Protein AF-A0A941P2L6-F1 (afdb_monomer_lite)

Secondary structure (DSSP, 8-state):
----------------------S------THHHHHHTTT--HHHHHHHHHTT--S--HHHHHHHHHHS-TT--S-TTSTT---TT------------TTS-HHHHHHHHHHHHHHHHHHHHHHHHHHHHHHHHHHHHHHTPPPPPPPPPPPTTSGGG------S-----SSHHHHHHHHHHHHHTT-

Radius of gyration: 28.02 Å; chains: 1; bounding box: 116×42×53 Å

Sequence (187 aa):
MTEATFGAGDLSPRPLSPSTPSVGDIQNAPASDAFAQLGLAPELLRAVADLGFTEPTEVQRQAIALALPSEIGTDEASVAAASDDADAAFDLMVSSRTGSGKTAAFLLPLLQRLLAQQQCAEALARAATEQAAADALLRGEASPKKPRRRNPTDPRNFRAAEPGALVLCPTRELAQQVAHDAIALVR

Structure (mmCIF, N/CA/C/O backbone):
data_AF-A0A941P2L6-F1
#
_entry.id   AF-A0A941P2L6-F1
#
loop_
_atom_site.group_PDB
_atom_site.id
_atom_site.type_symbol
_atom_site.label_atom_id
_atom_site.label_alt_id
_atom_site.label_comp_id
_atom_site.label_asym_id
_atom_site.label_entity_id
_atom_site.label_seq_id
_atom_site.pdbx_PDB_ins_code
_atom_site.Cartn_x
_atom_site.Cartn_y
_atom_site.Cartn_z
_atom_site.occupancy
_atom_site.B_iso_or_equiv
_atom_site.auth_seq_id
_atom_site.auth_comp_id
_atom_site.auth_asym_id
_atom_site.auth_atom_id
_atom_site.pdbx_PDB_model_num
ATOM 1 N N . MET A 1 1 ? -86.546 -17.049 4.681 1.00 37.12 1 MET A N 1
ATOM 2 C CA . MET A 1 1 ? -86.264 -17.050 3.231 1.00 37.12 1 MET A CA 1
ATOM 3 C C . MET A 1 1 ? -84.788 -16.700 3.097 1.00 37.12 1 MET A C 1
ATOM 5 O O . MET A 1 1 ? -84.445 -15.580 3.437 1.00 37.12 1 MET A O 1
ATOM 9 N N . THR A 1 2 ? -83.908 -17.715 3.104 1.00 37.00 2 THR A N 1
ATOM 10 C CA . THR A 1 2 ? -83.231 -18.304 1.908 1.00 37.00 2 THR A CA 1
ATOM 11 C C . THR A 1 2 ? -82.177 -17.335 1.353 1.00 37.00 2 THR A C 1
ATOM 13 O O . THR A 1 2 ? -82.533 -16.207 1.061 1.00 37.00 2 THR A O 1
ATOM 16 N N . GLU A 1 3 ? -80.890 -17.632 1.178 1.00 33.62 3 GLU A N 1
ATOM 17 C CA . GLU A 1 3 ? -80.079 -18.854 1.210 1.00 33.62 3 GLU A CA 1
ATOM 18 C C . GLU A 1 3 ? -78.597 -18.451 1.366 1.00 33.62 3 GLU A C 1
ATOM 20 O O . GLU A 1 3 ? -78.222 -17.306 1.115 1.00 33.62 3 GLU A O 1
ATOM 25 N N . ALA A 1 4 ? -77.760 -19.406 1.771 1.00 42.19 4 ALA A N 1
ATOM 26 C CA . ALA A 1 4 ? -76.307 -19.302 1.774 1.00 42.19 4 ALA A CA 1
ATOM 27 C C . ALA A 1 4 ? -75.737 -19.414 0.350 1.00 42.19 4 ALA A C 1
ATOM 29 O O . ALA A 1 4 ? -76.242 -20.183 -0.467 1.00 42.19 4 ALA A O 1
ATOM 30 N N . THR A 1 5 ? -74.621 -18.739 0.068 1.00 38.78 5 THR A N 1
ATOM 31 C CA . THR A 1 5 ? -73.752 -19.119 -1.056 1.00 38.78 5 THR A CA 1
ATOM 32 C C . THR A 1 5 ? -72.294 -18.936 -0.652 1.00 38.78 5 THR A C 1
ATOM 34 O O . THR A 1 5 ? -71.802 -17.824 -0.476 1.00 38.78 5 THR A O 1
ATOM 37 N N . PHE A 1 6 ? -71.625 -20.071 -0.451 1.00 38.72 6 PHE A N 1
ATOM 38 C CA . PHE A 1 6 ? -70.177 -20.200 -0.347 1.00 38.72 6 PHE A CA 1
ATOM 39 C C . PHE A 1 6 ? -69.565 -19.924 -1.729 1.00 38.72 6 PHE A C 1
ATOM 41 O O . PHE A 1 6 ? -69.885 -20.619 -2.691 1.00 38.72 6 PHE A O 1
ATOM 48 N N . GLY A 1 7 ? -68.683 -18.928 -1.820 1.00 39.56 7 GLY A N 1
ATOM 49 C CA . GLY A 1 7 ? -67.812 -18.691 -2.971 1.00 39.56 7 GLY A CA 1
ATOM 50 C C . GLY A 1 7 ? -66.397 -19.136 -2.621 1.00 39.56 7 GLY A C 1
ATOM 51 O O . GLY A 1 7 ? -65.801 -18.618 -1.681 1.00 39.56 7 GLY A O 1
ATOM 52 N N . ALA A 1 8 ? -65.918 -20.149 -3.334 1.00 48.94 8 ALA A N 1
ATOM 53 C CA . ALA A 1 8 ? -64.695 -20.890 -3.075 1.00 48.94 8 ALA A CA 1
ATOM 54 C C . ALA A 1 8 ? -63.431 -20.015 -3.085 1.00 48.94 8 ALA A C 1
ATOM 56 O O . ALA A 1 8 ? -63.249 -19.164 -3.953 1.00 48.94 8 ALA A O 1
ATOM 57 N N . GLY A 1 9 ? -62.537 -20.280 -2.130 1.00 43.78 9 GLY A N 1
ATOM 58 C CA . GLY A 1 9 ? -61.162 -19.808 -2.179 1.00 43.78 9 GLY A CA 1
ATOM 59 C C . GLY A 1 9 ? -60.430 -20.466 -3.344 1.00 43.78 9 GLY A C 1
ATOM 60 O O . GLY A 1 9 ? -60.244 -21.680 -3.347 1.00 43.78 9 GLY A O 1
ATOM 61 N N . ASP A 1 10 ? -60.005 -19.656 -4.308 1.00 43.16 10 ASP A N 1
ATOM 62 C CA . ASP A 1 10 ? -59.040 -20.044 -5.331 1.00 43.16 10 ASP A CA 1
ATOM 63 C C . ASP A 1 10 ? -57.647 -19.577 -4.886 1.00 43.16 10 ASP A C 1
ATOM 65 O O . ASP A 1 10 ? -57.158 -18.503 -5.235 1.00 43.16 10 ASP A O 1
ATOM 69 N N . LEU A 1 11 ? -57.044 -20.375 -4.003 1.00 46.31 11 LEU A N 1
ATOM 70 C CA . LEU A 1 11 ? -55.623 -20.322 -3.675 1.00 46.31 11 LEU A CA 1
ATOM 71 C C . LEU A 1 11 ? -54.871 -21.165 -4.709 1.00 46.31 11 LEU A C 1
ATOM 73 O O . LEU A 1 11 ? -54.389 -22.255 -4.400 1.00 46.31 11 LEU A O 1
ATOM 77 N N . SER A 1 12 ? -54.776 -20.674 -5.943 1.00 50.22 12 SER A N 1
ATOM 78 C CA . SER A 1 12 ? -53.866 -21.232 -6.941 1.00 50.22 12 SER A CA 1
ATOM 79 C C . SER A 1 12 ? -52.670 -20.284 -7.145 1.00 50.22 12 SER A C 1
ATOM 81 O O . SER A 1 12 ? -52.837 -19.104 -7.466 1.00 50.22 12 SER A O 1
ATOM 83 N N . PRO A 1 13 ? -51.427 -20.750 -6.906 1.00 47.78 13 PRO A N 1
ATOM 84 C CA . PRO A 1 13 ? -50.240 -19.931 -7.089 1.00 47.78 13 PRO A CA 1
ATOM 85 C C . PRO A 1 13 ? -50.010 -19.713 -8.585 1.00 47.78 13 PRO A C 1
ATOM 87 O O . PRO A 1 13 ? -49.833 -20.655 -9.356 1.00 47.78 13 PRO A O 1
ATOM 90 N N . ARG A 1 14 ? -49.995 -18.444 -8.992 1.00 50.62 14 ARG A N 1
ATOM 91 C CA . ARG A 1 14 ? -49.579 -18.014 -10.328 1.00 50.62 14 ARG A CA 1
ATOM 92 C C . ARG A 1 14 ? -48.174 -18.580 -10.607 1.00 50.62 14 ARG A C 1
ATOM 94 O O . ARG A 1 14 ? -47.262 -18.264 -9.840 1.00 50.62 14 ARG A O 1
ATOM 101 N N . PRO A 1 15 ? -47.956 -19.391 -11.658 1.00 47.81 15 PRO A N 1
ATOM 102 C CA . PRO A 1 15 ? -46.615 -19.851 -11.981 1.00 47.81 15 PRO A CA 1
ATOM 103 C C . PRO A 1 15 ? -45.806 -18.646 -12.469 1.00 47.81 15 PRO A C 1
ATOM 105 O O . PRO A 1 15 ? -46.055 -18.097 -13.542 1.00 47.81 15 PRO A O 1
ATOM 108 N N . LEU A 1 16 ? -44.864 -18.197 -11.641 1.00 44.88 16 LEU A N 1
ATOM 109 C CA . LEU A 1 16 ? -43.791 -17.311 -12.068 1.00 44.88 16 LEU A CA 1
ATOM 110 C C . LEU A 1 16 ? -42.943 -18.109 -13.056 1.00 44.88 16 LEU A C 1
ATOM 112 O O . LEU A 1 16 ? -42.282 -19.073 -12.676 1.00 44.88 16 LEU A O 1
ATOM 116 N N . SER A 1 17 ? -43.005 -17.737 -14.331 1.00 45.44 17 SER A N 1
ATOM 117 C CA . SER A 1 17 ? -42.073 -18.229 -15.339 1.00 45.44 17 SER A CA 1
ATOM 118 C C . SER A 1 17 ? -40.643 -18.015 -14.829 1.00 45.44 17 SER A C 1
ATOM 120 O O . SER A 1 17 ? -40.298 -16.871 -14.520 1.00 45.44 17 SER A O 1
ATOM 122 N N . PRO A 1 18 ? -39.788 -19.048 -14.739 1.00 45.97 18 PRO A N 1
ATOM 123 C CA . PRO A 1 18 ? -38.370 -18.818 -14.553 1.00 45.97 18 PRO A CA 1
ATOM 124 C C . PRO A 1 18 ? -37.848 -18.246 -15.869 1.00 45.97 18 PRO A C 1
ATOM 126 O O . PRO A 1 18 ? -37.646 -18.966 -16.846 1.00 45.97 18 PRO A O 1
ATOM 129 N N . SER A 1 19 ? -37.678 -16.928 -15.919 1.00 47.69 19 SER A N 1
ATOM 130 C CA . SER A 1 19 ? -36.810 -16.296 -16.902 1.00 47.69 19 SER A CA 1
ATOM 131 C C . SER A 1 19 ? -35.451 -16.978 -16.799 1.00 47.69 19 SER A C 1
ATOM 133 O O . SER A 1 19 ? -34.765 -16.858 -15.787 1.00 47.69 19 SER A O 1
ATOM 135 N N . THR A 1 20 ? -35.111 -17.752 -17.824 1.00 46.59 20 THR A N 1
ATOM 136 C CA . THR A 1 20 ? -33.798 -18.359 -18.013 1.00 46.59 20 THR A CA 1
ATOM 137 C C . THR A 1 20 ? -32.741 -17.259 -17.965 1.00 46.59 20 THR A C 1
ATOM 139 O O . THR A 1 20 ? -32.758 -16.396 -18.848 1.00 46.59 20 THR A O 1
ATOM 142 N N . PRO A 1 21 ? -31.825 -17.244 -16.981 1.00 48.09 21 PRO A N 1
ATOM 143 C CA . PRO A 1 21 ? -30.657 -16.396 -17.086 1.00 48.09 21 PRO A CA 1
ATOM 144 C C . PRO A 1 21 ? -29.786 -16.938 -18.220 1.00 48.09 21 PRO A C 1
ATOM 146 O O . PRO A 1 21 ? -29.432 -18.118 -18.258 1.00 48.09 21 PRO A O 1
ATOM 149 N N . SER A 1 22 ? -29.506 -16.051 -19.170 1.00 47.34 22 SER A N 1
ATOM 150 C CA . SER A 1 22 ? -28.480 -16.207 -20.192 1.00 47.34 22 SER A CA 1
ATOM 151 C C . SER A 1 22 ? -27.191 -16.717 -19.550 1.00 47.34 22 SER A C 1
ATOM 153 O O . SER A 1 22 ? -26.686 -16.131 -18.595 1.00 47.34 22 SER A O 1
ATOM 155 N N . VAL A 1 23 ? -26.674 -17.826 -20.073 1.00 50.91 23 VAL A N 1
ATOM 156 C CA . VAL A 1 23 ? -25.347 -18.344 -19.748 1.00 50.91 23 VAL A CA 1
ATOM 157 C C . VAL A 1 23 ? -24.333 -17.435 -20.438 1.00 50.91 23 VAL A C 1
ATOM 159 O O . VAL A 1 23 ? -24.079 -17.564 -21.631 1.00 50.91 23 VAL A O 1
ATOM 162 N N . GLY A 1 24 ? -23.803 -16.482 -19.682 1.00 45.88 24 GLY A N 1
ATOM 163 C CA . GLY A 1 24 ? -22.759 -15.554 -20.098 1.00 45.88 24 GLY A CA 1
ATOM 164 C C . GLY A 1 24 ? -22.625 -14.479 -19.030 1.00 45.88 24 GLY A C 1
ATOM 165 O O . GLY A 1 24 ? -23.587 -13.764 -18.791 1.00 45.88 24 GLY A O 1
ATOM 166 N N . ASP A 1 25 ? -21.463 -14.427 -18.384 1.00 40.34 25 ASP A N 1
ATOM 167 C CA . ASP A 1 25 ? -21.063 -13.511 -17.304 1.00 40.34 25 ASP A CA 1
ATOM 168 C C . ASP A 1 25 ? -21.434 -13.944 -15.879 1.00 40.34 25 ASP A C 1
ATOM 170 O O . ASP A 1 25 ? -22.277 -13.394 -15.174 1.00 40.34 25 ASP A O 1
ATOM 174 N N . ILE A 1 26 ? -20.704 -14.959 -15.422 1.00 46.62 26 ILE A N 1
ATOM 175 C CA . ILE A 1 26 ? -20.517 -15.233 -14.003 1.00 46.62 26 ILE A CA 1
ATOM 176 C C . ILE A 1 26 ? -19.458 -14.245 -13.474 1.00 46.62 26 ILE A C 1
ATOM 178 O O . ILE A 1 26 ? -18.308 -14.301 -13.894 1.00 46.62 26 ILE A O 1
ATOM 182 N N . GLN A 1 27 ? -19.878 -13.427 -12.499 1.00 45.00 27 GLN A N 1
ATOM 183 C CA . GLN A 1 27 ? -19.084 -12.764 -11.445 1.00 45.00 27 GLN A CA 1
ATOM 184 C C . GLN A 1 27 ? -18.275 -11.498 -11.793 1.00 45.00 27 GLN A C 1
ATOM 186 O O . GLN A 1 27 ? -17.070 -11.555 -12.008 1.00 45.00 27 GLN A O 1
ATOM 191 N N . ASN A 1 28 ? -18.892 -10.328 -11.588 1.00 45.56 28 ASN A N 1
ATOM 192 C CA . ASN A 1 28 ? -18.309 -9.332 -10.682 1.00 45.56 28 ASN A CA 1
ATOM 193 C C . ASN A 1 28 ? -19.430 -8.532 -9.992 1.00 45.56 28 ASN A C 1
ATOM 195 O O . ASN A 1 28 ? -20.388 -8.107 -10.632 1.00 45.56 28 ASN A O 1
ATOM 199 N N . ALA A 1 29 ? -19.373 -8.431 -8.669 1.00 42.62 29 ALA A N 1
ATOM 200 C CA . ALA A 1 29 ? -20.416 -7.839 -7.832 1.00 42.62 29 ALA A CA 1
ATOM 201 C C . ALA A 1 29 ? -20.447 -6.295 -7.952 1.00 42.62 29 ALA A C 1
ATOM 203 O O . ALA A 1 29 ? -19.403 -5.705 -8.216 1.00 42.62 29 ALA A O 1
ATOM 204 N N . PRO A 1 30 ? -21.565 -5.607 -7.626 1.00 50.34 30 PRO A N 1
ATOM 205 C CA . PRO A 1 30 ? -21.644 -4.129 -7.591 1.00 50.34 30 PRO A CA 1
ATOM 206 C C . PRO A 1 30 ? -20.658 -3.464 -6.607 1.00 50.34 30 PRO A C 1
ATOM 208 O O . PRO A 1 30 ? -20.503 -2.246 -6.585 1.00 50.34 30 PRO A O 1
ATOM 211 N N . ALA A 1 31 ? -19.984 -4.267 -5.784 1.00 49.81 31 ALA A N 1
ATOM 212 C CA . ALA A 1 31 ? -18.948 -3.855 -4.853 1.00 49.81 31 ALA A CA 1
ATOM 213 C C . ALA A 1 31 ? -17.701 -3.257 -5.524 1.00 49.81 31 ALA A C 1
ATOM 215 O O . ALA A 1 31 ? -17.137 -2.273 -5.039 1.00 49.81 31 ALA A O 1
ATOM 216 N N . SER A 1 32 ? -17.271 -3.837 -6.651 1.00 59.22 32 SER A N 1
ATOM 217 C CA . SER A 1 32 ? -16.105 -3.331 -7.375 1.00 59.22 32 SER A CA 1
ATOM 218 C C . SER A 1 32 ? -16.372 -1.956 -7.968 1.00 59.22 32 SER A C 1
ATOM 220 O O . SER A 1 32 ? -15.444 -1.163 -8.045 1.00 59.22 32 SER A O 1
ATOM 222 N N . ASP A 1 33 ? -17.620 -1.636 -8.322 1.00 70.81 33 ASP A N 1
ATOM 223 C CA . ASP A 1 33 ? -17.962 -0.367 -8.970 1.00 70.81 33 ASP A CA 1
ATOM 224 C C . ASP A 1 33 ? -17.724 0.835 -8.052 1.00 70.81 33 ASP A C 1
ATOM 226 O O . ASP A 1 33 ? -17.230 1.865 -8.505 1.00 70.81 33 ASP A O 1
ATOM 230 N N . ALA A 1 34 ? -18.021 0.715 -6.753 1.00 79.12 34 ALA A N 1
ATOM 231 C CA . ALA A 1 34 ? -17.844 1.816 -5.804 1.00 79.12 34 ALA A CA 1
ATOM 232 C C . ALA A 1 34 ? -16.363 2.141 -5.551 1.00 79.12 34 ALA A C 1
ATOM 234 O O . ALA A 1 34 ? -15.997 3.309 -5.434 1.00 79.12 34 ALA A O 1
ATOM 235 N N . PHE A 1 35 ? -15.505 1.119 -5.482 1.00 80.44 35 PHE A N 1
ATOM 236 C CA . PHE A 1 35 ? -14.056 1.302 -5.380 1.00 80.44 35 PHE A CA 1
ATOM 237 C C . PHE A 1 35 ? -13.415 1.654 -6.731 1.00 80.44 35 PHE A C 1
ATOM 239 O O . PHE A 1 35 ? -12.458 2.423 -6.764 1.00 80.44 35 PHE A O 1
ATOM 246 N N . ALA A 1 36 ? -13.952 1.155 -7.846 1.00 80.69 36 ALA A N 1
ATOM 247 C CA . ALA A 1 36 ? -13.477 1.476 -9.191 1.00 80.69 36 ALA A CA 1
ATOM 248 C C . ALA A 1 36 ? -13.711 2.951 -9.538 1.00 80.69 36 ALA A C 1
ATOM 250 O O . ALA A 1 36 ? -12.847 3.580 -10.144 1.00 80.69 36 ALA A O 1
ATOM 251 N N . GLN A 1 37 ? -14.821 3.537 -9.076 1.00 81.56 37 GLN A N 1
ATOM 252 C CA . GLN A 1 37 ? -15.095 4.975 -9.203 1.00 81.56 37 GLN A CA 1
ATOM 253 C C . GLN A 1 37 ? -14.045 5.863 -8.516 1.00 81.56 37 GLN A C 1
ATOM 255 O O . GLN A 1 37 ? -13.939 7.039 -8.849 1.00 81.56 37 GLN A O 1
ATOM 260 N N . LEU A 1 38 ? -13.262 5.318 -7.578 1.00 80.62 38 LEU A N 1
ATOM 261 C CA . LEU A 1 38 ? -12.183 6.042 -6.903 1.00 80.62 38 LEU A CA 1
ATOM 262 C C . LEU A 1 38 ? -10.866 6.040 -7.698 1.00 80.62 38 LEU A C 1
ATOM 264 O O . LEU A 1 38 ? -9.903 6.646 -7.244 1.00 80.62 38 LEU A O 1
ATOM 268 N N . GLY A 1 39 ? -10.798 5.372 -8.857 1.00 81.00 39 GLY A N 1
ATOM 269 C CA . GLY A 1 39 ? -9.596 5.350 -9.700 1.00 81.00 39 GLY A CA 1
ATOM 270 C C . GLY A 1 39 ? -8.502 4.391 -9.218 1.00 81.00 39 GLY A C 1
ATOM 271 O O . GLY A 1 39 ? -7.318 4.640 -9.435 1.00 81.00 39 GLY A O 1
ATOM 272 N N . LEU A 1 40 ? -8.876 3.303 -8.540 1.00 83.88 40 LEU A N 1
ATOM 273 C CA . LEU A 1 40 ? -7.931 2.274 -8.096 1.00 83.88 40 LEU A CA 1
ATOM 274 C C . LEU A 1 40 ? -7.519 1.342 -9.246 1.00 83.88 40 LEU A C 1
ATOM 276 O O . LEU A 1 40 ? -8.334 0.995 -10.101 1.00 83.88 40 LEU A O 1
ATOM 280 N N . ALA A 1 41 ? -6.262 0.889 -9.232 1.00 84.50 41 ALA A N 1
ATOM 281 C CA . ALA A 1 41 ? -5.759 -0.100 -10.181 1.00 84.50 41 ALA A CA 1
ATOM 282 C C . ALA A 1 41 ? -6.542 -1.427 -10.092 1.00 84.50 41 ALA A C 1
ATOM 284 O O . ALA A 1 41 ? -6.974 -1.825 -9.003 1.00 84.50 41 ALA A O 1
ATOM 285 N N . PRO A 1 42 ? -6.668 -2.170 -11.209 1.00 84.88 42 PRO A N 1
ATOM 286 C CA . PRO A 1 42 ? -7.414 -3.431 -11.250 1.00 84.88 42 PRO A CA 1
ATOM 287 C C . PRO A 1 42 ? -6.861 -4.492 -10.287 1.00 84.88 42 PRO A C 1
ATOM 289 O O . PRO A 1 42 ? -7.620 -5.296 -9.750 1.00 84.88 42 PRO A O 1
ATOM 292 N N . GLU A 1 43 ? -5.553 -4.466 -10.029 1.00 86.75 43 GLU A N 1
ATOM 293 C CA . GLU A 1 43 ? -4.872 -5.345 -9.072 1.00 86.75 43 GLU A CA 1
ATOM 294 C C . GLU A 1 43 ? -5.387 -5.118 -7.643 1.00 86.75 43 GLU A C 1
ATOM 296 O O . GLU A 1 43 ? -5.751 -6.068 -6.950 1.00 86.75 43 GLU A O 1
ATOM 301 N N . LEU A 1 44 ? -5.518 -3.852 -7.235 1.00 85.88 44 LEU A N 1
ATOM 302 C CA . LEU A 1 44 ? -6.043 -3.489 -5.919 1.00 85.88 44 LEU A CA 1
ATOM 303 C C . LEU A 1 44 ? -7.544 -3.764 -5.813 1.00 85.88 44 LEU A C 1
ATOM 305 O O . LEU A 1 44 ? -8.000 -4.209 -4.765 1.00 85.88 44 LEU A O 1
ATOM 309 N N . LEU A 1 45 ? -8.315 -3.547 -6.883 1.00 87.38 45 LEU A N 1
ATOM 310 C CA . LEU A 1 45 ? -9.748 -3.865 -6.901 1.00 87.38 45 LEU A CA 1
ATOM 311 C C . LEU A 1 45 ? -10.004 -5.356 -6.677 1.00 87.38 45 LEU A C 1
ATOM 313 O O . LEU A 1 45 ? -10.897 -5.719 -5.911 1.00 87.38 45 LEU A O 1
ATOM 317 N N . ARG A 1 46 ? -9.194 -6.217 -7.302 1.00 86.38 46 ARG A N 1
ATOM 318 C CA . ARG A 1 46 ? -9.252 -7.661 -7.075 1.00 86.38 46 ARG A CA 1
ATOM 319 C C . ARG A 1 46 ? -8.937 -8.004 -5.622 1.00 86.38 46 ARG A C 1
ATOM 321 O O . ARG A 1 46 ? -9.704 -8.728 -4.998 1.00 86.38 46 ARG A O 1
ATOM 328 N N . ALA A 1 47 ? -7.864 -7.442 -5.070 1.00 86.31 47 ALA A N 1
ATOM 329 C CA . ALA A 1 47 ? -7.480 -7.721 -3.692 1.00 86.31 47 ALA A CA 1
ATOM 330 C C . ALA A 1 47 ? -8.545 -7.249 -2.683 1.00 86.31 47 ALA A C 1
ATOM 332 O O . ALA A 1 47 ? -8.864 -7.953 -1.728 1.00 86.31 47 ALA A O 1
ATOM 333 N N . VAL A 1 48 ? -9.153 -6.081 -2.920 1.00 86.88 48 VAL A N 1
ATOM 334 C CA . VAL A 1 48 ? -10.273 -5.546 -2.126 1.00 86.88 48 VAL A CA 1
ATOM 335 C C . VAL A 1 48 ? -11.483 -6.486 -2.177 1.00 86.88 48 VAL A C 1
ATOM 337 O O . VAL A 1 48 ? -12.077 -6.766 -1.133 1.00 86.88 48 VAL A O 1
ATOM 340 N N . ALA A 1 49 ? -11.809 -7.028 -3.354 1.00 85.25 49 ALA A N 1
ATOM 341 C CA . ALA A 1 49 ? -12.872 -8.018 -3.507 1.00 85.25 49 ALA A CA 1
ATOM 342 C C . ALA A 1 49 ? -12.553 -9.338 -2.779 1.00 85.25 49 ALA A C 1
ATOM 344 O O . ALA A 1 49 ? -13.421 -9.875 -2.090 1.00 85.25 49 ALA A O 1
ATOM 345 N N . ASP A 1 50 ? -11.308 -9.820 -2.855 1.00 85.38 50 ASP A N 1
ATOM 346 C CA . ASP A 1 50 ? -10.848 -11.043 -2.179 1.00 85.38 50 ASP A CA 1
ATOM 347 C C . ASP A 1 50 ? -10.868 -10.903 -0.643 1.00 85.38 50 ASP A C 1
ATOM 349 O O . ASP A 1 50 ? -11.167 -11.856 0.078 1.00 85.38 50 ASP A O 1
ATOM 353 N N . LEU A 1 51 ? -10.622 -9.693 -0.132 1.00 83.31 51 LEU A N 1
ATOM 354 C CA . LEU A 1 51 ? -10.769 -9.331 1.283 1.00 83.31 51 LEU A CA 1
ATOM 355 C C . LEU A 1 51 ? -12.238 -9.195 1.730 1.00 83.31 51 LEU A C 1
ATOM 357 O O . LEU A 1 51 ? -12.504 -9.027 2.921 1.00 83.31 51 LEU A O 1
ATOM 361 N N . GLY A 1 52 ? -13.194 -9.279 0.800 1.00 83.06 52 GLY A N 1
ATOM 362 C CA . GLY A 1 52 ? -14.625 -9.153 1.075 1.00 83.06 52 GLY A CA 1
ATOM 363 C C . GLY A 1 52 ? -15.083 -7.715 1.326 1.00 83.06 52 GLY A C 1
ATOM 364 O O . GLY A 1 52 ? -16.151 -7.506 1.906 1.00 83.06 52 GLY A O 1
ATOM 365 N N . PHE A 1 53 ? -14.301 -6.712 0.916 1.00 82.44 53 PHE A N 1
ATOM 366 C CA . PHE A 1 53 ? -14.716 -5.316 1.004 1.00 82.44 53 PHE A CA 1
ATOM 367 C C . PHE A 1 53 ? -15.707 -5.002 -0.112 1.00 82.44 53 PHE A C 1
ATOM 369 O O . PHE A 1 53 ? -15.348 -4.926 -1.285 1.00 82.44 53 PHE A O 1
ATOM 376 N N . THR A 1 54 ? -16.970 -4.819 0.267 1.00 78.00 54 THR A N 1
ATOM 377 C CA . THR A 1 54 ? -18.047 -4.569 -0.691 1.00 78.00 54 THR A CA 1
ATOM 378 C C . THR A 1 54 ? -18.320 -3.089 -0.916 1.00 78.00 54 THR A C 1
ATOM 380 O O . THR A 1 54 ? -18.471 -2.656 -2.049 1.00 78.00 54 THR A O 1
ATOM 383 N N . GLU A 1 55 ? -18.358 -2.294 0.150 1.00 83.31 55 GLU A N 1
ATOM 384 C CA . GLU A 1 55 ? -18.619 -0.859 0.070 1.00 83.31 55 GLU A CA 1
ATOM 385 C C . GLU A 1 55 ? -17.519 -0.075 0.793 1.00 83.31 55 GLU A C 1
ATOM 387 O O . GLU A 1 55 ? -17.163 -0.422 1.926 1.00 83.31 55 GLU A O 1
ATOM 392 N N . PRO A 1 56 ? -16.983 0.999 0.183 1.00 86.06 56 PRO A N 1
ATOM 393 C CA . PRO A 1 56 ? -15.999 1.836 0.848 1.00 86.06 56 PRO A CA 1
ATOM 394 C C . PRO A 1 56 ? -16.642 2.555 2.034 1.00 86.06 56 PRO A C 1
ATOM 396 O O . PRO A 1 56 ? -17.758 3.068 1.938 1.00 86.06 56 PRO A O 1
ATOM 399 N N . THR A 1 57 ? -15.932 2.653 3.156 1.00 88.44 57 THR A N 1
ATOM 400 C CA . THR A 1 57 ? -16.399 3.466 4.288 1.00 88.44 57 THR A CA 1
ATOM 401 C C . THR A 1 57 ? -16.333 4.956 3.947 1.00 88.44 57 THR A C 1
ATOM 403 O O . THR A 1 57 ? -15.624 5.374 3.034 1.00 88.44 57 THR A O 1
ATOM 406 N N . GLU A 1 58 ? -17.054 5.802 4.686 1.00 86.69 58 GLU A N 1
ATOM 407 C CA . GLU A 1 58 ? -17.020 7.256 4.462 1.00 86.69 58 GLU A CA 1
ATOM 408 C C . GLU A 1 58 ? -15.598 7.828 4.562 1.00 86.69 58 GLU A C 1
ATOM 410 O O . GLU A 1 58 ? -15.176 8.608 3.710 1.00 86.69 58 GLU A O 1
ATOM 415 N N . VAL A 1 59 ? -14.836 7.360 5.556 1.00 87.94 59 VAL A N 1
ATOM 416 C CA . VAL A 1 59 ? -13.433 7.743 5.755 1.00 87.94 59 VAL A CA 1
ATOM 417 C C . VAL A 1 59 ? -12.574 7.285 4.582 1.00 87.94 59 VAL A C 1
ATOM 419 O O . VAL A 1 59 ? -11.713 8.037 4.147 1.00 87.94 59 VAL A O 1
ATOM 422 N N . GLN A 1 60 ? -12.805 6.079 4.055 1.00 89.38 60 GLN A N 1
ATOM 423 C CA . GLN A 1 60 ? -12.089 5.578 2.881 1.00 89.38 60 GLN A CA 1
ATOM 424 C C . GLN A 1 60 ? -12.414 6.401 1.640 1.00 89.38 60 GLN A C 1
ATOM 426 O O . GLN A 1 60 ? -11.489 6.825 0.967 1.00 89.38 60 GLN A O 1
ATOM 431 N N . ARG A 1 61 ? -13.690 6.692 1.3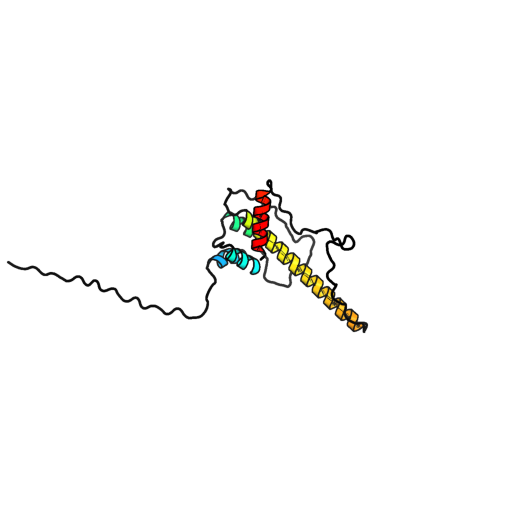60 1.00 88.19 61 ARG A N 1
ATOM 432 C CA . ARG A 1 61 ? -14.070 7.521 0.204 1.00 88.19 61 ARG A CA 1
ATOM 433 C C . ARG A 1 61 ? -13.379 8.878 0.236 1.00 88.19 61 ARG A C 1
ATOM 435 O O . ARG A 1 61 ? -12.774 9.267 -0.752 1.00 88.19 61 ARG A O 1
ATOM 442 N N . GLN A 1 62 ? -13.441 9.572 1.373 1.00 86.88 62 GLN A N 1
ATOM 443 C CA . GLN A 1 62 ? -12.821 10.889 1.522 1.00 86.88 62 GLN A CA 1
ATOM 444 C C . GLN A 1 62 ? -11.297 10.801 1.461 1.00 86.88 62 GLN A C 1
ATOM 446 O O . GLN A 1 62 ? -10.670 11.550 0.721 1.00 86.88 62 GLN A O 1
ATOM 451 N N . ALA A 1 63 ? -10.696 9.877 2.213 1.00 85.94 63 ALA A N 1
ATOM 452 C CA . ALA A 1 63 ? -9.248 9.758 2.263 1.00 85.94 63 ALA A CA 1
ATOM 453 C C . ALA A 1 63 ? -8.670 9.325 0.919 1.00 85.94 63 ALA A C 1
ATOM 455 O O . ALA A 1 63 ? -7.700 9.925 0.502 1.00 85.94 63 ALA A O 1
ATOM 456 N N . ILE A 1 64 ? -9.262 8.344 0.231 1.00 86.75 64 ILE A N 1
ATOM 457 C CA . ILE A 1 64 ? -8.782 7.848 -1.066 1.00 86.75 64 ILE A CA 1
ATOM 458 C C . ILE A 1 64 ? -8.961 8.915 -2.147 1.00 86.75 64 ILE A C 1
ATOM 460 O O . ILE A 1 64 ? -8.025 9.157 -2.899 1.00 86.75 64 ILE A O 1
ATOM 464 N N . ALA A 1 65 ? -10.120 9.580 -2.197 1.00 83.88 65 ALA A N 1
ATOM 465 C CA . ALA A 1 65 ? -10.373 10.631 -3.183 1.00 83.88 65 ALA A CA 1
ATOM 466 C C . ALA A 1 65 ? -9.448 11.842 -3.007 1.00 83.88 65 ALA A C 1
ATOM 468 O O . ALA A 1 65 ? -9.106 12.488 -3.987 1.00 83.88 65 ALA A O 1
ATOM 469 N N . LEU A 1 66 ? -9.052 12.148 -1.767 1.00 82.31 66 LEU A N 1
ATOM 470 C CA . LEU A 1 66 ? -8.030 13.155 -1.508 1.00 82.31 66 LEU A CA 1
ATOM 471 C C . LEU A 1 66 ? -6.638 12.603 -1.818 1.00 82.31 66 LEU A C 1
ATOM 473 O O . LEU A 1 66 ? -5.883 13.285 -2.484 1.00 82.31 66 LEU A O 1
ATOM 477 N N . ALA A 1 67 ? -6.326 11.382 -1.359 1.00 81.00 67 ALA A N 1
ATOM 478 C CA . ALA A 1 67 ? -5.012 10.732 -1.409 1.00 81.00 67 ALA A CA 1
ATOM 479 C C . ALA A 1 67 ? -4.511 10.4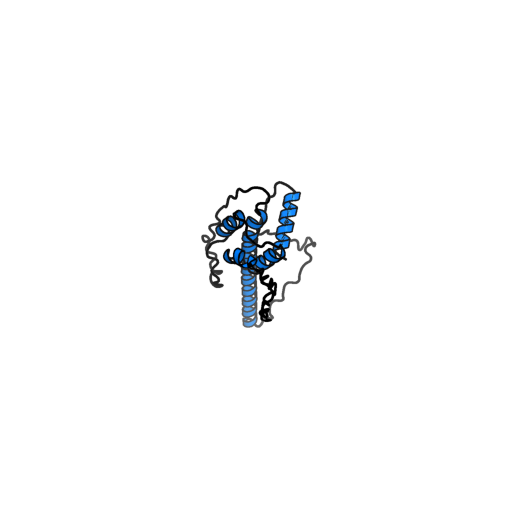17 -2.828 1.00 81.00 67 ALA A C 1
ATOM 481 O O . ALA A 1 67 ? -3.301 10.344 -3.056 1.00 81.00 67 ALA A O 1
ATOM 482 N N . LEU A 1 68 ? -5.429 10.175 -3.758 1.00 77.44 68 LEU A N 1
ATOM 483 C CA . LEU A 1 68 ? -5.104 9.996 -5.160 1.00 77.44 68 LEU A CA 1
ATOM 484 C C . LEU A 1 68 ? -5.151 11.366 -5.836 1.00 77.44 68 LEU A C 1
ATOM 486 O O . LEU A 1 68 ? -6.165 12.051 -5.702 1.00 77.44 68 LEU A O 1
ATOM 490 N N . PRO A 1 69 ? -4.098 11.776 -6.568 1.00 63.56 69 PRO A N 1
ATOM 491 C CA . PRO A 1 69 ? -4.213 12.934 -7.432 1.00 63.56 69 PRO A CA 1
ATOM 492 C C . PRO A 1 69 ? -5.364 12.645 -8.398 1.00 63.56 69 PRO A C 1
ATOM 494 O O . PRO A 1 69 ? -5.298 11.734 -9.227 1.00 63.56 69 PRO A O 1
ATOM 497 N N . SER A 1 70 ? -6.460 13.388 -8.251 1.00 52.56 70 SER A N 1
ATOM 498 C CA . SER A 1 70 ? -7.408 13.573 -9.341 1.00 52.56 70 SER A CA 1
ATOM 499 C C . SER A 1 70 ? -6.560 13.943 -10.549 1.00 52.56 70 SER A C 1
ATOM 501 O O . SER A 1 70 ? -5.783 14.882 -10.409 1.00 52.56 70 SER A O 1
ATOM 503 N N . GLU A 1 71 ? -6.667 13.188 -11.648 1.00 48.12 71 GLU A N 1
ATOM 504 C CA . GLU A 1 71 ? -5.789 13.206 -12.842 1.00 48.12 71 GLU A CA 1
ATOM 505 C C . GLU A 1 71 ? -4.785 12.034 -12.963 1.00 48.12 71 GLU A C 1
ATOM 507 O O . GLU A 1 71 ? -3.796 12.138 -13.685 1.00 48.12 71 GLU A O 1
ATOM 512 N N . ILE A 1 72 ? -5.071 10.844 -12.411 1.00 47.50 72 ILE A N 1
ATOM 513 C CA . ILE A 1 72 ? -4.619 9.602 -13.079 1.00 47.50 72 ILE A CA 1
ATOM 514 C C . ILE A 1 72 ? -5.504 9.412 -14.322 1.00 47.50 72 ILE A C 1
ATOM 516 O O . ILE A 1 72 ? -6.402 8.573 -14.372 1.00 47.50 72 ILE A O 1
ATOM 520 N N . GLY A 1 73 ? -5.305 10.288 -15.310 1.00 37.91 73 GLY A N 1
ATOM 521 C CA . GLY A 1 73 ? -5.755 10.062 -16.671 1.00 37.91 73 GLY A CA 1
ATOM 522 C C . GLY A 1 73 ? -5.041 8.823 -17.194 1.00 37.91 73 GLY A C 1
ATOM 523 O O . GLY A 1 73 ? -3.831 8.679 -17.042 1.00 37.91 73 GLY A O 1
ATOM 524 N N . THR A 1 74 ? -5.806 7.918 -17.785 1.00 36.84 74 THR A N 1
ATOM 525 C CA . THR A 1 74 ? -5.380 6.693 -18.474 1.00 36.84 74 THR A CA 1
ATOM 526 C C . THR A 1 74 ? -4.565 6.969 -19.744 1.00 36.84 74 THR A C 1
ATOM 528 O O . THR A 1 74 ? -4.744 6.297 -20.755 1.00 36.84 74 THR A O 1
ATOM 531 N N . ASP A 1 75 ? -3.677 7.954 -19.709 1.00 32.88 75 ASP A N 1
ATOM 532 C CA . ASP A 1 75 ? -2.770 8.270 -20.794 1.00 32.88 75 ASP A CA 1
ATOM 533 C C . ASP A 1 75 ? -1.369 7.843 -20.369 1.00 32.88 75 ASP A C 1
ATOM 535 O O . ASP A 1 75 ? -0.634 8.565 -19.697 1.00 32.88 75 ASP A O 1
ATOM 539 N N . GLU A 1 76 ? -0.989 6.649 -20.824 1.00 40.50 76 GLU A N 1
ATOM 540 C CA . GLU A 1 76 ? 0.339 6.017 -20.731 1.00 40.50 76 GLU A CA 1
ATOM 541 C C . GLU A 1 76 ? 1.508 6.893 -21.254 1.00 40.50 76 GLU A C 1
ATOM 543 O O . GLU A 1 76 ? 2.654 6.454 -21.316 1.00 40.50 76 GLU A O 1
ATOM 548 N N . ALA A 1 77 ? 1.248 8.145 -21.638 1.00 37.47 77 ALA A N 1
ATOM 549 C CA . ALA A 1 77 ? 2.188 9.070 -22.255 1.00 37.47 77 ALA A CA 1
ATOM 550 C C . ALA A 1 77 ? 2.664 10.216 -21.337 1.00 37.47 77 ALA A C 1
ATOM 552 O O . ALA A 1 77 ? 3.600 10.921 -21.714 1.00 37.47 77 ALA A O 1
ATOM 553 N N . SER A 1 78 ? 2.087 10.424 -20.145 1.00 35.84 78 SER A N 1
ATOM 554 C CA . SER A 1 78 ? 2.504 11.519 -19.242 1.00 35.84 78 SER A CA 1
ATOM 555 C C . SER A 1 78 ? 3.599 11.134 -18.233 1.00 35.84 78 SER A C 1
ATOM 557 O O . SER A 1 78 ? 4.134 11.998 -17.541 1.00 35.84 78 SER A O 1
ATOM 559 N N . VAL A 1 79 ? 4.031 9.868 -18.205 1.00 39.34 79 VAL A N 1
ATOM 560 C CA . VAL A 1 79 ? 5.042 9.350 -17.254 1.00 39.34 79 VAL A CA 1
ATOM 561 C C . VAL A 1 79 ? 6.485 9.806 -17.568 1.00 39.34 79 VAL A C 1
ATOM 563 O O . VAL A 1 79 ? 7.430 9.418 -16.887 1.00 39.34 79 VAL A O 1
ATOM 566 N N . ALA A 1 80 ? 6.689 10.637 -18.594 1.00 36.56 80 ALA A N 1
ATOM 567 C CA . ALA A 1 80 ? 8.015 11.090 -19.030 1.00 36.56 80 ALA A CA 1
ATOM 568 C C . ALA A 1 80 ? 8.439 12.470 -18.492 1.00 36.56 80 ALA A C 1
ATOM 570 O O . ALA A 1 80 ? 9.563 12.898 -18.753 1.00 36.56 80 ALA A O 1
ATOM 571 N N . ALA A 1 81 ? 7.591 13.170 -17.736 1.00 31.80 81 ALA A N 1
ATOM 572 C CA . ALA A 1 81 ? 7.950 14.451 -17.136 1.00 31.80 81 ALA A CA 1
ATOM 573 C C . ALA A 1 81 ? 8.052 14.317 -15.614 1.00 31.80 81 ALA A C 1
ATOM 575 O O . ALA A 1 81 ? 7.171 14.734 -14.870 1.00 31.80 81 ALA A O 1
ATOM 576 N N . ALA A 1 82 ? 9.182 13.777 -15.154 1.00 40.38 82 ALA A N 1
ATOM 577 C CA . ALA A 1 82 ? 9.719 14.108 -13.839 1.00 40.38 82 ALA A CA 1
ATOM 578 C C . ALA A 1 82 ? 10.135 15.592 -13.849 1.00 40.38 82 ALA A C 1
ATOM 580 O O . ALA A 1 82 ? 11.313 15.930 -13.914 1.00 40.38 82 ALA A O 1
ATOM 581 N N . SER A 1 83 ? 9.153 16.488 -13.909 1.00 37.97 83 SER A N 1
ATOM 582 C CA . SER A 1 83 ? 9.340 17.886 -13.559 1.00 37.97 83 SER A CA 1
ATOM 583 C C . SER A 1 83 ? 9.231 17.981 -12.045 1.00 37.97 83 SER A C 1
ATOM 585 O O . SER A 1 83 ? 8.199 17.600 -11.491 1.00 37.97 83 SER A O 1
ATOM 587 N N . ASP A 1 84 ? 10.285 18.498 -11.417 1.00 41.94 84 ASP A N 1
ATOM 588 C CA . ASP A 1 84 ? 10.516 18.683 -9.974 1.00 41.94 84 ASP A CA 1
ATOM 589 C C . ASP A 1 84 ? 9.416 19.454 -9.190 1.00 41.94 84 ASP A C 1
ATOM 591 O O . ASP A 1 84 ? 9.612 19.771 -8.022 1.00 41.94 84 ASP A O 1
ATOM 595 N N . ASP A 1 85 ? 8.247 19.728 -9.782 1.00 39.47 85 ASP A N 1
ATOM 596 C CA . ASP A 1 85 ? 7.151 20.530 -9.212 1.00 39.47 85 ASP A CA 1
ATOM 597 C C . ASP A 1 85 ? 5.742 19.881 -9.328 1.00 39.47 85 ASP A C 1
ATOM 599 O O . ASP A 1 85 ? 4.745 20.522 -9.001 1.00 39.47 85 ASP A O 1
ATOM 603 N N . ALA A 1 86 ? 5.609 18.621 -9.779 1.00 42.88 86 ALA A N 1
ATOM 604 C CA . ALA A 1 86 ? 4.304 18.008 -10.120 1.00 42.88 86 ALA A CA 1
ATOM 605 C C . ALA A 1 86 ? 3.741 16.967 -9.122 1.00 42.88 86 ALA A C 1
ATOM 607 O O . ALA A 1 86 ? 2.740 16.320 -9.413 1.00 42.88 86 ALA A O 1
ATOM 608 N N . ASP A 1 87 ? 4.335 16.822 -7.939 1.00 49.94 87 ASP A N 1
ATOM 609 C CA . ASP A 1 87 ? 3.781 16.033 -6.831 1.00 49.94 87 ASP A CA 1
ATOM 610 C C . ASP A 1 87 ? 3.476 17.004 -5.686 1.00 49.94 87 ASP A C 1
ATOM 612 O O . ASP A 1 87 ? 4.245 17.133 -4.731 1.00 49.94 87 ASP A O 1
ATOM 616 N N . ALA A 1 88 ? 2.356 17.726 -5.759 1.00 48.25 88 ALA A N 1
ATOM 617 C CA . ALA A 1 88 ? 1.810 18.374 -4.572 1.00 48.25 88 ALA A CA 1
ATOM 618 C C . ALA A 1 88 ? 1.338 17.267 -3.619 1.00 48.25 88 ALA A C 1
ATOM 620 O O . ALA A 1 88 ? 0.157 16.935 -3.555 1.00 48.25 88 ALA A O 1
ATOM 621 N N . ALA A 1 89 ? 2.287 16.640 -2.923 1.00 55.50 89 ALA A N 1
ATOM 622 C CA . ALA A 1 89 ? 2.026 15.746 -1.817 1.00 55.50 89 ALA A CA 1
ATOM 623 C C . ALA A 1 89 ? 1.273 16.568 -0.769 1.00 55.50 89 ALA A C 1
ATOM 625 O O . ALA A 1 89 ? 1.860 17.355 -0.030 1.00 55.50 89 ALA A O 1
ATOM 626 N N . PHE A 1 90 ? -0.052 16.461 -0.770 1.00 66.25 90 PHE A N 1
ATOM 627 C CA . PHE A 1 90 ? -0.877 17.085 0.246 1.00 66.25 90 PHE A CA 1
ATOM 628 C C . PHE A 1 90 ? -0.809 16.199 1.488 1.00 66.25 90 PHE A C 1
ATOM 630 O O . PHE A 1 90 ? -1.027 14.983 1.450 1.00 66.25 90 PHE A O 1
ATOM 637 N N . ASP A 1 91 ? -0.496 16.825 2.612 1.00 79.31 91 ASP A N 1
ATOM 638 C CA . ASP A 1 91 ? -0.570 16.157 3.896 1.00 79.31 91 ASP A CA 1
ATOM 639 C C . ASP A 1 91 ? -2.040 15.991 4.280 1.00 79.31 91 ASP A C 1
ATOM 641 O O . ASP A 1 91 ? -2.808 16.954 4.355 1.00 79.31 91 ASP A O 1
ATOM 645 N N . LEU A 1 92 ? -2.441 14.747 4.534 1.00 82.31 92 LEU A N 1
ATOM 646 C CA . LEU A 1 92 ? -3.799 14.414 4.933 1.00 82.31 92 LEU A CA 1
ATOM 647 C C . LEU A 1 92 ? -3.844 14.067 6.422 1.00 82.31 92 LEU A C 1
ATOM 649 O O . LEU A 1 92 ? -3.235 13.096 6.872 1.00 82.31 92 LEU A O 1
ATOM 653 N N . MET A 1 93 ? -4.647 14.808 7.186 1.00 85.75 93 MET A N 1
ATOM 654 C CA . MET A 1 93 ? -4.983 14.449 8.562 1.00 85.75 93 MET A CA 1
ATOM 655 C C . MET A 1 93 ? -6.360 13.782 8.609 1.00 85.75 93 MET A C 1
ATOM 657 O O . MET A 1 93 ? -7.377 14.412 8.328 1.00 85.75 93 MET A O 1
ATOM 661 N N . VAL A 1 94 ? -6.405 12.511 9.015 1.00 84.12 94 VAL A N 1
ATOM 662 C CA . VAL A 1 94 ? -7.649 11.733 9.121 1.00 84.12 94 VAL A CA 1
ATOM 663 C C . VAL A 1 94 ? -7.970 11.441 10.585 1.00 84.12 94 VAL A C 1
ATOM 665 O O . VAL A 1 94 ? -7.232 10.726 11.260 1.00 84.12 94 VAL A O 1
ATOM 668 N N . SER A 1 95 ? -9.117 11.924 11.069 1.00 87.75 95 SER A N 1
ATOM 669 C CA . SER A 1 95 ? -9.640 11.591 12.401 1.00 87.75 95 SER A CA 1
ATOM 670 C C . SER A 1 95 ? -10.879 10.706 12.285 1.00 87.75 95 SER A C 1
ATOM 672 O O . SER A 1 95 ? -11.875 11.092 11.683 1.00 87.75 95 SER A O 1
ATOM 674 N N . SER A 1 96 ? -10.835 9.493 12.844 1.00 89.12 96 SER A N 1
ATOM 675 C CA . SER A 1 96 ? -12.009 8.610 12.906 1.00 89.12 96 SER A CA 1
ATOM 676 C C . SER A 1 96 ? -11.889 7.534 13.989 1.00 89.12 96 SER A C 1
ATOM 678 O O . SER A 1 96 ? -10.788 7.129 14.370 1.00 89.12 96 SER A O 1
ATOM 680 N N . ARG A 1 97 ? -13.029 7.009 14.463 1.00 89.00 97 ARG A N 1
ATOM 681 C CA . ARG A 1 97 ? -13.105 5.975 15.521 1.00 89.00 97 ARG A CA 1
ATOM 682 C C . ARG A 1 97 ? -12.514 4.634 15.084 1.00 89.00 97 ARG A C 1
ATOM 684 O O . ARG A 1 97 ? -12.523 4.311 13.902 1.00 89.00 97 ARG A O 1
ATOM 691 N N . THR A 1 98 ? -11.970 3.842 16.006 1.00 83.19 98 THR A N 1
ATOM 692 C CA . THR A 1 98 ? -11.496 2.472 15.722 1.00 83.19 98 THR A CA 1
ATOM 693 C C . THR A 1 98 ? -12.593 1.641 15.039 1.00 83.19 98 THR A C 1
ATOM 695 O O . THR A 1 98 ? -13.776 1.842 15.293 1.00 83.19 98 THR A O 1
ATOM 698 N N . GLY A 1 99 ? -12.210 0.776 14.094 1.00 82.12 99 GLY A N 1
ATOM 699 C CA . GLY A 1 99 ? -13.166 0.016 13.271 1.00 82.12 99 GLY A CA 1
ATOM 700 C C . GLY A 1 99 ? -13.735 0.754 12.048 1.00 82.12 99 GLY A C 1
ATOM 701 O O . GLY A 1 99 ? -14.450 0.146 11.267 1.00 82.12 99 GLY A O 1
ATOM 702 N N . SER A 1 100 ? -13.385 2.025 11.810 1.00 80.88 100 SER A N 1
ATOM 703 C CA . SER A 1 100 ? -13.854 2.804 10.644 1.00 80.88 100 SER A CA 1
ATOM 704 C C . SER A 1 100 ? -13.194 2.462 9.295 1.00 80.88 100 SER A C 1
ATOM 706 O O . SER A 1 100 ? -13.457 3.130 8.295 1.00 80.88 100 SER A O 1
ATOM 708 N N . GLY A 1 101 ? -12.293 1.476 9.253 1.00 86.31 101 GLY A N 1
ATOM 709 C CA . GLY A 1 101 ? -11.567 1.113 8.030 1.00 86.31 101 GLY A CA 1
ATOM 710 C C . GLY A 1 101 ? -10.398 2.040 7.663 1.00 86.31 101 GLY A C 1
ATOM 711 O O . GLY A 1 101 ? -9.988 2.054 6.504 1.00 86.31 101 GLY A O 1
ATOM 712 N N . LYS A 1 102 ? -9.837 2.787 8.631 1.00 90.19 102 LYS A N 1
ATOM 713 C CA . LYS A 1 102 ? -8.654 3.661 8.439 1.00 90.19 102 LYS A CA 1
ATOM 714 C C . LYS A 1 102 ? -7.484 2.969 7.751 1.00 90.19 102 LYS A C 1
ATOM 716 O O . LYS A 1 102 ? -6.805 3.605 6.961 1.00 90.19 102 LYS A O 1
ATOM 721 N N . THR A 1 103 ? -7.247 1.698 8.071 1.00 90.44 103 THR A N 1
ATOM 722 C CA . THR A 1 103 ? -6.103 0.947 7.552 1.00 90.44 103 THR A CA 1
ATOM 723 C C . THR A 1 103 ? -6.123 0.901 6.029 1.00 90.44 103 THR A C 1
ATOM 725 O O . THR A 1 103 ? -5.203 1.396 5.391 1.00 90.44 103 THR A O 1
ATOM 728 N N . ALA A 1 104 ? -7.226 0.445 5.432 1.00 88.75 104 ALA A N 1
ATOM 729 C CA . ALA A 1 104 ? -7.384 0.469 3.979 1.00 88.75 104 ALA A CA 1
ATOM 730 C C . ALA A 1 104 ? -7.436 1.901 3.412 1.00 88.75 104 ALA A C 1
ATOM 732 O O . ALA A 1 104 ? -6.953 2.129 2.308 1.00 88.75 104 ALA A O 1
ATOM 733 N N . ALA A 1 105 ? -7.951 2.876 4.175 1.00 88.62 105 ALA A N 1
ATOM 734 C CA . ALA A 1 105 ? -8.051 4.270 3.737 1.00 88.62 105 ALA A CA 1
ATOM 735 C C . ALA A 1 105 ? -6.687 4.909 3.412 1.00 88.62 105 ALA A C 1
ATOM 737 O O . ALA A 1 105 ? -6.615 5.707 2.484 1.00 88.62 105 ALA A O 1
ATOM 738 N N . PHE A 1 106 ? -5.618 4.555 4.141 1.00 89.88 106 PHE A N 1
ATOM 739 C CA . PHE A 1 106 ? -4.258 5.006 3.812 1.00 89.88 106 PHE A CA 1
ATOM 740 C C . PHE A 1 106 ? -3.455 3.970 3.013 1.00 89.88 106 PHE A C 1
ATOM 742 O O . PHE A 1 106 ? -2.610 4.359 2.212 1.00 89.88 106 PHE A O 1
ATOM 749 N N . LEU A 1 107 ? -3.693 2.664 3.206 1.00 90.81 107 LEU A N 1
ATOM 750 C CA . LEU A 1 107 ? -2.937 1.621 2.503 1.00 90.81 107 LEU A CA 1
ATOM 751 C C . LEU A 1 107 ? -3.251 1.576 1.008 1.00 90.81 107 LEU A C 1
ATOM 753 O O . LEU A 1 107 ? -2.323 1.461 0.221 1.00 90.81 107 LEU A O 1
ATOM 757 N N . LEU A 1 108 ? -4.520 1.679 0.604 1.00 89.88 108 LEU A N 1
ATOM 758 C CA . LEU A 1 108 ? -4.906 1.612 -0.810 1.00 89.88 108 LEU A CA 1
ATOM 759 C C . LEU A 1 108 ? -4.208 2.677 -1.676 1.00 89.88 108 LEU A C 1
ATOM 761 O O . LEU A 1 108 ? -3.547 2.296 -2.642 1.00 89.88 108 LEU A O 1
ATOM 765 N N . PRO A 1 109 ? -4.266 3.982 -1.342 1.00 89.06 109 PRO A N 1
ATOM 766 C CA . PRO A 1 109 ? -3.582 4.995 -2.141 1.00 89.06 109 PRO A CA 1
ATOM 767 C C . PRO A 1 109 ? -2.053 4.881 -2.049 1.00 89.06 109 PRO A C 1
ATOM 769 O O . PRO A 1 109 ? -1.359 5.145 -3.027 1.00 89.06 109 PRO A O 1
ATOM 772 N N . LEU A 1 110 ? -1.506 4.438 -0.910 1.00 89.19 110 LEU A N 1
ATOM 773 C CA . LEU A 1 110 ? -0.071 4.180 -0.762 1.00 89.19 110 LEU A CA 1
ATOM 774 C C . LEU A 1 110 ? 0.389 3.054 -1.698 1.00 89.19 110 LEU A C 1
ATOM 776 O O . LEU A 1 110 ? 1.366 3.223 -2.424 1.00 89.19 110 LEU A O 1
ATOM 780 N N . LEU A 1 111 ? -0.320 1.923 -1.710 1.00 89.69 111 LEU A N 1
ATOM 781 C CA . LEU A 1 111 ? -0.008 0.784 -2.570 1.00 89.69 111 LEU A CA 1
ATOM 782 C C . LEU A 1 111 ? -0.161 1.142 -4.050 1.00 89.69 111 LEU A C 1
ATOM 784 O O . LEU A 1 111 ? 0.709 0.785 -4.837 1.00 89.69 111 LEU A O 1
ATOM 788 N N . GLN A 1 112 ? -1.188 1.916 -4.415 1.00 88.75 112 GLN A N 1
ATOM 789 C CA . GLN A 1 112 ? -1.357 2.450 -5.771 1.00 88.75 112 GLN A CA 1
ATOM 790 C C . GLN A 1 112 ? -0.116 3.237 -6.220 1.00 88.75 112 GLN A C 1
ATOM 792 O O . GLN A 1 112 ? 0.414 2.991 -7.302 1.00 88.75 112 GLN A O 1
ATOM 797 N N . ARG A 1 113 ? 0.382 4.159 -5.380 1.00 86.88 113 ARG A N 1
ATOM 798 C CA . ARG A 1 113 ? 1.589 4.946 -5.691 1.00 86.88 113 ARG A CA 1
ATOM 799 C C . ARG A 1 113 ? 2.825 4.059 -5.827 1.00 86.88 113 ARG A C 1
ATOM 801 O O . ARG A 1 113 ? 3.607 4.261 -6.750 1.00 86.88 113 ARG A O 1
ATOM 808 N N . LEU A 1 114 ? 2.987 3.056 -4.960 1.00 87.06 114 LEU A N 1
ATOM 809 C CA . LEU A 1 114 ? 4.105 2.112 -5.054 1.00 87.06 114 LEU A CA 1
ATOM 810 C C . LEU A 1 114 ? 4.046 1.249 -6.320 1.00 87.06 114 LEU A C 1
ATOM 812 O O . LEU A 1 114 ? 5.088 1.002 -6.922 1.00 87.06 114 LEU A O 1
ATOM 816 N N . LEU A 1 115 ? 2.856 0.809 -6.736 1.00 87.06 115 LEU A N 1
ATOM 817 C CA . LEU A 1 115 ? 2.667 0.063 -7.983 1.00 87.06 115 LEU A CA 1
ATOM 818 C C . LEU A 1 115 ? 3.022 0.929 -9.195 1.00 87.06 115 LEU A C 1
ATOM 820 O O . LEU A 1 115 ? 3.807 0.497 -10.036 1.00 87.06 115 LEU A O 1
ATOM 824 N N . ALA A 1 116 ? 2.544 2.175 -9.241 1.00 86.12 116 ALA A N 1
ATOM 825 C CA . ALA A 1 116 ? 2.881 3.117 -10.309 1.00 86.12 116 ALA A CA 1
ATOM 826 C C . ALA A 1 116 ? 4.394 3.412 -10.370 1.00 86.12 116 ALA A C 1
ATOM 828 O O . ALA A 1 116 ? 4.996 3.390 -11.445 1.00 86.12 116 ALA A O 1
ATOM 829 N N . GLN A 1 117 ? 5.038 3.616 -9.215 1.00 85.62 117 GLN A N 1
ATOM 830 C CA . GLN A 1 117 ? 6.491 3.801 -9.127 1.00 85.62 117 GLN A CA 1
ATOM 831 C C . GLN A 1 117 ? 7.263 2.567 -9.614 1.00 85.62 117 GLN A C 1
ATOM 833 O O . GLN A 1 117 ? 8.242 2.713 -10.347 1.00 85.62 117 GLN A O 1
ATOM 838 N N . GLN A 1 118 ? 6.825 1.355 -9.250 1.00 86.44 118 GLN A N 1
ATOM 839 C CA . GLN A 1 118 ? 7.442 0.109 -9.717 1.00 86.44 118 GLN A CA 1
ATOM 840 C C . GLN A 1 118 ? 7.286 -0.072 -11.227 1.00 86.44 118 GLN A C 1
ATOM 842 O O . GLN A 1 118 ? 8.270 -0.362 -11.903 1.00 86.44 118 GLN A O 1
ATOM 847 N N . GLN A 1 119 ? 6.088 0.148 -11.771 1.00 86.62 119 GLN A N 1
ATOM 848 C CA . GLN A 1 119 ? 5.825 0.043 -13.208 1.00 86.62 119 GLN A CA 1
ATOM 849 C C . GLN A 1 119 ? 6.661 1.047 -14.011 1.00 86.62 119 GLN A C 1
ATOM 851 O O . GLN A 1 119 ? 7.278 0.668 -15.006 1.00 86.62 119 GLN A O 1
ATOM 856 N N . CYS A 1 120 ? 6.762 2.296 -13.544 1.00 84.50 120 CYS A N 1
ATOM 857 C CA . CYS A 1 120 ? 7.621 3.310 -14.155 1.00 84.50 120 CYS A CA 1
ATOM 858 C C . CYS A 1 120 ? 9.103 2.896 -14.118 1.00 84.50 120 CYS A C 1
ATOM 860 O O . CYS A 1 120 ? 9.777 2.888 -15.150 1.00 84.50 120 CYS A O 1
ATOM 862 N N . ALA A 1 121 ? 9.607 2.463 -12.958 1.00 84.50 121 ALA A N 1
ATOM 863 C CA . ALA A 1 121 ? 10.989 2.006 -12.818 1.00 84.50 121 ALA A CA 1
ATOM 864 C C . ALA A 1 121 ? 11.298 0.791 -13.711 1.00 84.50 121 ALA A C 1
ATOM 866 O O . ALA A 1 121 ? 12.365 0.719 -14.325 1.00 84.50 121 ALA A O 1
ATOM 867 N N . GLU A 1 122 ? 10.363 -0.155 -13.823 1.00 86.81 122 GLU A N 1
ATOM 868 C CA . GLU A 1 122 ? 10.486 -1.296 -14.727 1.00 86.81 122 GLU A CA 1
ATOM 869 C C . GLU A 1 122 ? 10.470 -0.880 -16.197 1.00 86.81 122 GLU A C 1
ATOM 871 O O . GLU A 1 122 ? 11.276 -1.398 -16.969 1.00 86.81 122 GLU A O 1
ATOM 876 N N . ALA A 1 123 ? 9.593 0.043 -16.595 1.00 86.50 123 ALA A N 1
ATOM 877 C CA . ALA A 1 123 ? 9.529 0.559 -17.960 1.00 86.50 123 ALA A CA 1
ATOM 878 C C . ALA A 1 123 ? 10.842 1.251 -18.354 1.00 86.50 123 ALA A C 1
ATOM 880 O O . ALA A 1 123 ? 11.404 0.951 -19.409 1.00 86.50 123 ALA A O 1
ATOM 881 N N . LEU A 1 124 ? 11.393 2.085 -17.467 1.00 86.50 124 LEU A N 1
ATOM 882 C CA . LEU A 1 124 ? 12.697 2.725 -17.659 1.00 86.50 124 LEU A CA 1
ATOM 883 C C . LEU A 1 124 ? 13.830 1.698 -17.759 1.00 86.50 124 LEU A C 1
ATOM 885 O O . LEU A 1 124 ? 14.682 1.794 -18.643 1.00 86.50 124 LEU A O 1
ATOM 889 N N . ALA A 1 125 ? 13.833 0.680 -16.894 1.00 87.00 125 ALA A N 1
ATOM 890 C CA . ALA A 1 125 ? 14.833 -0.381 -16.945 1.00 87.00 125 ALA A CA 1
ATOM 891 C C . ALA A 1 125 ? 14.740 -1.193 -18.248 1.00 87.00 125 ALA A C 1
ATOM 893 O O . ALA A 1 125 ? 15.768 -1.508 -18.848 1.00 87.00 125 ALA A O 1
ATOM 894 N N . ARG A 1 126 ? 13.520 -1.506 -18.708 1.00 86.00 126 ARG A N 1
ATOM 895 C CA . ARG A 1 126 ? 13.272 -2.194 -19.985 1.00 86.00 126 ARG A CA 1
ATOM 896 C C . ARG A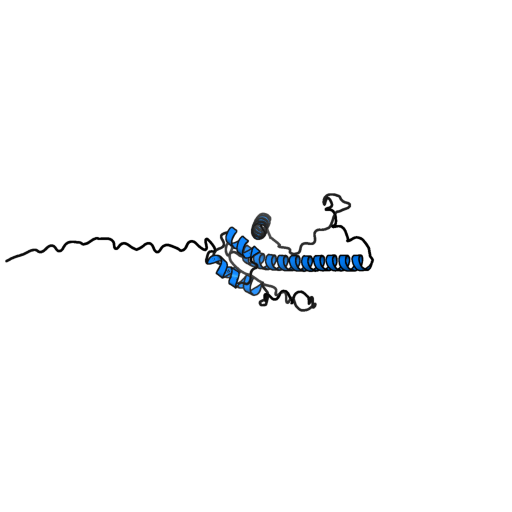 1 126 ? 13.783 -1.353 -21.155 1.00 86.00 126 ARG A C 1
ATOM 898 O O . ARG A 1 126 ? 14.618 -1.848 -21.910 1.00 86.00 126 ARG A O 1
ATOM 905 N N . ALA A 1 127 ? 13.415 -0.074 -21.226 1.00 88.50 127 ALA A N 1
ATOM 906 C CA . ALA A 1 127 ? 13.891 0.849 -22.255 1.00 88.50 127 ALA A CA 1
ATOM 907 C C . ALA A 1 127 ? 15.426 0.968 -22.270 1.00 88.50 127 ALA A C 1
ATOM 909 O O . ALA A 1 127 ? 16.042 0.895 -23.331 1.00 88.50 127 ALA A O 1
ATOM 910 N N . ALA A 1 128 ? 16.071 1.056 -21.102 1.00 87.75 128 ALA A N 1
ATOM 911 C CA . ALA A 1 128 ? 17.531 1.085 -21.005 1.00 87.75 128 ALA A CA 1
ATOM 912 C C . ALA A 1 128 ? 18.178 -0.215 -21.515 1.00 87.75 128 ALA A C 1
ATOM 914 O O . ALA A 1 128 ? 19.210 -0.179 -22.189 1.00 87.75 128 ALA A O 1
ATOM 915 N N . THR A 1 129 ? 17.578 -1.378 -21.229 1.00 85.94 129 THR A N 1
ATOM 916 C CA . THR A 1 129 ? 18.079 -2.656 -21.764 1.00 85.94 129 THR A CA 1
ATOM 917 C C . THR A 1 129 ? 17.897 -2.774 -23.273 1.00 85.94 129 THR A C 1
ATOM 919 O O . THR A 1 129 ? 18.780 -3.309 -23.944 1.00 85.94 129 THR A O 1
ATOM 922 N N . GLU A 1 130 ? 16.794 -2.256 -23.813 1.00 87.12 130 GLU A N 1
ATOM 923 C CA . GLU A 1 130 ? 16.525 -2.216 -25.252 1.00 87.12 130 GLU A CA 1
ATOM 924 C C . GLU A 1 130 ? 17.503 -1.282 -25.973 1.00 87.12 130 GLU A C 1
ATOM 926 O O . GLU A 1 130 ? 18.105 -1.682 -26.970 1.00 87.12 130 GLU A O 1
ATOM 931 N N . GLN A 1 131 ? 17.752 -0.090 -25.420 1.00 85.81 131 GLN A N 1
ATOM 932 C CA . GLN A 1 131 ? 18.760 0.852 -25.919 1.00 85.81 131 GLN A CA 1
ATOM 933 C C . GLN A 1 131 ? 20.163 0.232 -25.914 1.00 85.81 131 GLN A C 1
ATOM 935 O O . GLN A 1 131 ? 20.853 0.249 -26.931 1.00 85.81 131 GLN A O 1
ATOM 940 N N . ALA A 1 132 ? 20.565 -0.410 -24.813 1.00 85.44 132 ALA A N 1
ATOM 941 C CA . ALA A 1 132 ? 21.862 -1.081 -24.728 1.00 85.44 132 ALA A CA 1
ATOM 942 C C . ALA A 1 132 ? 22.002 -2.239 -25.735 1.00 85.44 132 ALA A C 1
ATOM 944 O O . ALA A 1 132 ? 23.096 -2.493 -26.243 1.00 85.44 132 ALA A O 1
ATOM 945 N N . ALA A 1 133 ? 20.910 -2.950 -26.036 1.00 85.38 1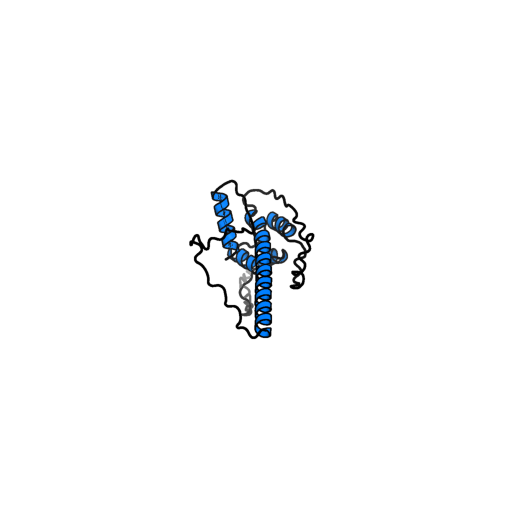33 ALA A N 1
ATOM 946 C CA . ALA A 1 133 ? 20.901 -3.997 -27.052 1.00 85.38 133 ALA A CA 1
ATOM 947 C C . ALA A 1 133 ? 21.015 -3.424 -28.476 1.00 85.38 133 ALA A C 1
ATOM 949 O O . ALA A 1 133 ? 21.761 -3.979 -29.285 1.00 85.38 133 ALA A O 1
ATOM 950 N N . ALA A 1 134 ? 20.330 -2.313 -28.769 1.00 86.06 134 ALA A N 1
ATOM 951 C CA . ALA A 1 134 ? 20.444 -1.601 -30.042 1.00 86.06 134 ALA A CA 1
ATOM 952 C C . ALA A 1 134 ? 21.869 -1.069 -30.272 1.00 86.06 134 ALA A C 1
ATOM 954 O O . ALA A 1 134 ? 22.449 -1.292 -31.337 1.00 86.06 134 ALA A O 1
ATOM 955 N N . ASP A 1 135 ? 22.477 -0.464 -29.251 1.00 84.56 135 ASP A N 1
ATOM 956 C CA . ASP A 1 135 ? 23.855 0.027 -29.311 1.00 84.56 135 ASP A CA 1
ATOM 957 C C . ASP A 1 135 ? 24.880 -1.099 -29.517 1.00 84.56 135 ASP A C 1
ATOM 959 O O . ASP A 1 135 ? 25.849 -0.937 -30.264 1.00 84.56 135 ASP A O 1
ATOM 963 N N . ALA A 1 136 ? 24.679 -2.253 -28.869 1.00 84.25 136 ALA A N 1
ATOM 964 C CA . ALA A 1 136 ? 25.532 -3.428 -29.049 1.00 84.25 136 ALA A CA 1
ATOM 965 C C . ALA A 1 136 ? 25.424 -3.993 -30.474 1.00 84.25 136 ALA A C 1
ATOM 967 O O . ALA A 1 136 ? 26.437 -4.367 -31.064 1.00 84.25 136 ALA A O 1
ATOM 968 N N . LEU A 1 137 ? 24.218 -3.993 -31.055 1.00 86.25 137 LEU A N 1
ATOM 969 C CA . LEU A 1 137 ? 23.990 -4.431 -32.432 1.00 86.25 137 LEU A CA 1
ATOM 970 C C . LEU A 1 137 ? 24.683 -3.504 -33.441 1.00 86.25 137 LEU A C 1
ATOM 972 O O . LEU A 1 137 ? 25.314 -3.999 -34.373 1.00 86.25 137 LEU A O 1
ATOM 976 N N . LEU A 1 138 ? 24.651 -2.184 -33.220 1.00 86.25 138 LEU A N 1
ATOM 977 C CA . LEU A 1 138 ? 25.398 -1.213 -34.032 1.00 86.25 138 LEU A CA 1
ATOM 978 C C . LEU A 1 138 ? 26.921 -1.411 -33.938 1.00 86.25 138 LEU A C 1
ATOM 980 O O . LEU A 1 138 ? 27.626 -1.210 -34.925 1.00 86.25 138 LEU A O 1
ATOM 984 N N . ARG A 1 139 ? 27.431 -1.835 -32.774 1.00 85.75 139 ARG A N 1
ATOM 985 C CA . ARG A 1 139 ? 28.854 -2.163 -32.561 1.00 85.75 139 ARG A CA 1
ATOM 986 C C . ARG A 1 139 ? 29.251 -3.578 -33.004 1.00 85.75 139 ARG A C 1
ATOM 988 O O . ARG A 1 139 ? 30.439 -3.888 -33.000 1.00 85.75 139 ARG A O 1
ATOM 995 N N . GLY A 1 140 ? 28.300 -4.425 -33.406 1.00 78.69 140 GLY A N 1
ATOM 996 C CA . GLY A 1 140 ? 28.560 -5.819 -33.788 1.00 78.69 140 GLY A CA 1
ATOM 997 C C . GLY A 1 140 ? 28.900 -6.745 -32.611 1.00 78.69 140 GLY A C 1
ATOM 998 O O . GLY A 1 140 ? 29.511 -7.795 -32.809 1.00 78.69 140 GLY A O 1
ATOM 999 N N . GLU A 1 141 ? 28.526 -6.368 -31.388 1.00 79.94 141 GLU A N 1
ATOM 1000 C CA . GLU A 1 141 ? 28.773 -7.126 -30.157 1.00 79.94 141 GLU A CA 1
ATOM 1001 C C . GLU A 1 141 ? 27.549 -7.970 -29.749 1.00 79.94 141 GLU A C 1
ATOM 1003 O O . GLU A 1 141 ? 26.413 -7.716 -30.152 1.00 79.94 141 GLU A O 1
ATOM 1008 N N . ALA A 1 142 ? 27.767 -9.001 -28.925 1.00 73.12 142 ALA A N 1
ATOM 1009 C CA . ALA A 1 142 ? 26.682 -9.836 -28.407 1.00 73.12 142 ALA A CA 1
ATOM 1010 C C . ALA A 1 142 ? 25.863 -9.106 -27.323 1.00 73.12 142 ALA A C 1
ATOM 1012 O O . ALA A 1 142 ? 26.424 -8.421 -26.468 1.00 73.12 142 ALA A O 1
ATOM 1013 N N . SER A 1 143 ? 24.540 -9.312 -27.309 1.00 73.06 143 SER A N 1
ATOM 1014 C CA . SER A 1 143 ? 23.619 -8.643 -26.380 1.00 73.06 143 SER A CA 1
ATOM 1015 C C . SER A 1 143 ? 23.944 -8.896 -24.894 1.00 73.06 143 SER A C 1
ATOM 1017 O O . SER A 1 143 ? 24.357 -10.004 -24.523 1.00 73.06 143 SER A O 1
ATOM 1019 N N . PRO A 1 144 ? 23.705 -7.906 -24.008 1.00 71.69 144 PRO A N 1
ATOM 1020 C CA . PRO A 1 144 ? 23.994 -8.029 -22.583 1.00 71.69 144 PRO A CA 1
ATOM 1021 C C . PRO A 1 144 ? 23.161 -9.141 -21.924 1.00 71.69 144 PRO A C 1
ATOM 1023 O O . PRO A 1 144 ? 21.939 -9.214 -22.062 1.00 71.69 144 PRO A O 1
ATOM 1026 N N . LYS A 1 145 ? 23.828 -10.031 -21.177 1.00 75.00 145 LYS A N 1
ATOM 1027 C CA . LYS A 1 145 ? 23.170 -11.133 -20.451 1.00 75.00 145 LYS A CA 1
ATOM 1028 C C . LYS A 1 145 ? 22.428 -10.607 -19.219 1.00 75.00 145 LYS A C 1
ATOM 1030 O O . LYS A 1 145 ? 22.951 -9.763 -18.494 1.00 75.00 145 LYS A O 1
ATOM 1035 N N . LYS A 1 146 ? 21.255 -11.184 -18.924 1.00 72.38 146 LYS A N 1
ATOM 1036 C CA . LYS A 1 146 ? 20.494 -10.875 -17.700 1.00 72.38 146 LYS A CA 1
ATOM 1037 C C . LYS A 1 146 ? 21.352 -11.124 -16.446 1.00 72.38 146 LYS A C 1
ATOM 1039 O O . LYS A 1 146 ? 22.017 -12.165 -16.366 1.00 72.38 146 LYS A O 1
ATOM 1044 N N . PRO A 1 147 ? 21.330 -10.218 -15.453 1.00 70.38 147 PRO A N 1
ATOM 1045 C CA . PRO A 1 147 ? 22.093 -10.395 -14.227 1.00 70.38 147 PRO A CA 1
ATOM 1046 C C . PRO A 1 147 ? 21.625 -11.651 -13.481 1.00 70.38 147 PRO A C 1
ATOM 1048 O O . PRO A 1 147 ? 20.431 -11.892 -13.297 1.00 70.38 147 PRO A O 1
ATOM 1051 N N . ARG A 1 148 ? 22.582 -12.479 -13.043 1.00 74.81 148 ARG A N 1
ATOM 1052 C CA . ARG A 1 148 ? 22.287 -13.662 -12.223 1.00 74.81 148 ARG A CA 1
ATOM 1053 C C . ARG A 1 148 ? 21.853 -13.214 -10.831 1.00 74.81 148 ARG A C 1
ATOM 1055 O O . ARG A 1 148 ? 22.556 -12.426 -10.201 1.00 74.81 148 ARG A O 1
ATOM 1062 N N . ARG A 1 149 ? 20.750 -13.781 -10.326 1.00 76.94 149 ARG A N 1
ATOM 1063 C CA . ARG A 1 149 ? 20.322 -13.605 -8.930 1.00 76.94 149 ARG A CA 1
ATOM 1064 C C . ARG A 1 149 ? 21.482 -13.977 -7.998 1.00 76.94 149 ARG A C 1
ATOM 1066 O O . ARG A 1 149 ? 22.053 -15.063 -8.118 1.00 76.94 149 ARG A O 1
ATOM 1073 N N . ARG A 1 150 ? 21.865 -13.052 -7.120 1.00 76.75 150 ARG A N 1
ATOM 1074 C CA . ARG A 1 150 ? 22.883 -13.262 -6.082 1.00 76.75 150 ARG A CA 1
ATOM 1075 C C . ARG A 1 150 ? 22.206 -13.680 -4.783 1.00 76.75 150 ARG A C 1
ATOM 1077 O O . ARG A 1 150 ? 21.050 -13.334 -4.562 1.00 76.75 150 ARG A O 1
ATOM 1084 N N . ASN A 1 151 ? 22.922 -14.429 -3.946 1.00 75.06 151 ASN A N 1
ATOM 1085 C CA . ASN A 1 151 ? 22.421 -14.776 -2.623 1.00 75.06 151 ASN A CA 1
ATOM 1086 C C . ASN A 1 151 ? 22.419 -13.507 -1.741 1.00 75.06 151 ASN A C 1
ATOM 1088 O O . ASN A 1 151 ? 23.497 -12.944 -1.539 1.00 75.06 151 ASN A O 1
ATOM 1092 N N . PRO A 1 152 ? 21.258 -13.050 -1.238 1.00 68.81 152 PRO A N 1
ATOM 1093 C CA . PRO A 1 152 ? 21.158 -11.827 -0.440 1.00 68.81 152 PRO A CA 1
ATOM 1094 C C . PRO A 1 152 ? 21.779 -11.950 0.959 1.00 68.81 152 PRO A C 1
ATOM 1096 O O . PRO A 1 152 ? 22.066 -10.930 1.576 1.00 68.81 152 PRO A O 1
ATOM 1099 N N . THR A 1 153 ? 22.008 -13.169 1.465 1.00 75.44 153 THR A N 1
ATOM 1100 C CA . THR A 1 153 ? 22.652 -13.389 2.773 1.00 75.44 153 THR A CA 1
ATOM 1101 C C . THR A 1 153 ? 24.180 -13.401 2.697 1.00 75.44 153 THR A C 1
ATOM 1103 O O . THR A 1 153 ? 24.839 -13.533 3.724 1.00 75.44 153 THR A O 1
ATOM 1106 N N . ASP A 1 154 ? 24.759 -13.310 1.494 1.00 82.06 154 ASP A N 1
ATOM 1107 C CA . ASP A 1 154 ? 26.204 -13.168 1.324 1.00 82.06 154 ASP A CA 1
ATOM 1108 C C . ASP A 1 154 ? 26.592 -11.714 1.646 1.00 82.06 154 ASP A C 1
ATOM 1110 O O . ASP A 1 154 ? 26.121 -10.806 0.953 1.00 82.06 154 ASP A O 1
ATOM 1114 N N . PRO A 1 155 ? 27.453 -11.459 2.649 1.00 79.81 155 PRO A N 1
ATOM 1115 C CA . PRO A 1 155 ? 27.843 -10.102 3.032 1.00 79.81 155 PRO A CA 1
ATOM 1116 C C . PRO A 1 155 ? 28.467 -9.307 1.876 1.00 79.81 155 PRO A C 1
ATOM 1118 O O . PRO A 1 155 ? 28.414 -8.082 1.881 1.00 79.81 155 PRO A O 1
ATOM 1121 N N . ARG A 1 156 ? 29.015 -9.978 0.850 1.00 81.00 156 ARG A N 1
ATOM 1122 C CA . ARG A 1 156 ? 29.553 -9.325 -0.357 1.00 81.00 156 ARG A CA 1
ATOM 1123 C C . ARG A 1 156 ? 28.478 -8.841 -1.334 1.00 81.00 156 ARG A C 1
ATOM 1125 O O . ARG A 1 156 ? 28.780 -8.030 -2.202 1.00 81.00 156 ARG A O 1
ATOM 1132 N N . ASN A 1 157 ? 27.253 -9.349 -1.218 1.00 76.69 157 ASN A N 1
ATOM 1133 C CA . ASN A 1 157 ? 26.111 -8.995 -2.064 1.00 76.69 157 ASN A CA 1
ATOM 1134 C C . ASN A 1 157 ? 24.996 -8.293 -1.272 1.00 76.69 157 ASN A C 1
ATOM 1136 O O . ASN A 1 157 ? 23.885 -8.152 -1.785 1.00 76.69 157 ASN A O 1
ATOM 1140 N N . PHE A 1 158 ? 25.274 -7.874 -0.035 1.00 77.50 158 PHE A N 1
ATOM 1141 C CA . PHE A 1 158 ? 24.312 -7.149 0.779 1.00 77.50 158 PHE A CA 1
ATOM 1142 C C . PHE A 1 158 ? 23.973 -5.808 0.117 1.00 77.50 158 PHE A C 1
ATOM 1144 O O . PHE A 1 158 ? 24.853 -4.993 -0.162 1.00 77.50 158 PHE A O 1
ATOM 1151 N N . ARG A 1 159 ? 22.682 -5.580 -0.129 1.00 77.00 159 ARG A N 1
ATOM 1152 C CA . ARG A 1 159 ? 22.128 -4.277 -0.503 1.00 77.00 159 ARG A CA 1
ATOM 1153 C C . ARG A 1 159 ? 21.213 -3.820 0.620 1.00 77.00 159 ARG A C 1
ATOM 1155 O O . ARG A 1 159 ? 20.386 -4.604 1.084 1.00 77.00 159 ARG A O 1
ATOM 1162 N N . ALA A 1 160 ? 21.375 -2.569 1.044 1.00 79.25 160 ALA A N 1
ATOM 1163 C CA . ALA A 1 160 ? 20.443 -1.954 1.975 1.00 79.25 160 ALA A CA 1
ATOM 1164 C C . ALA A 1 160 ? 19.036 -1.945 1.358 1.00 79.25 160 ALA A C 1
ATOM 1166 O O . ALA A 1 160 ? 18.886 -1.788 0.146 1.00 79.25 160 ALA A O 1
ATOM 1167 N N . ALA A 1 161 ? 18.018 -2.155 2.188 1.00 77.31 161 ALA A N 1
ATOM 1168 C CA . ALA A 1 161 ? 16.641 -2.010 1.747 1.00 77.31 161 ALA A CA 1
ATOM 1169 C C . ALA A 1 161 ? 16.341 -0.522 1.536 1.00 77.31 161 ALA A C 1
ATOM 1171 O O . ALA A 1 161 ? 16.593 0.286 2.428 1.00 77.31 161 ALA A O 1
ATOM 1172 N N . GLU A 1 162 ? 15.780 -0.184 0.381 1.00 85.12 162 GLU A N 1
ATOM 1173 C CA . GLU A 1 162 ? 15.273 1.150 0.060 1.00 85.12 162 GLU A CA 1
ATOM 1174 C C . GLU A 1 162 ? 13.739 1.079 0.111 1.00 85.12 162 GLU A C 1
ATOM 1176 O O . GLU A 1 162 ? 13.104 0.700 -0.876 1.00 85.12 162 GLU A O 1
ATOM 1181 N N . PRO A 1 163 ? 13.115 1.301 1.286 1.00 87.19 163 PRO A N 1
ATOM 1182 C CA . PRO A 1 163 ? 11.668 1.208 1.413 1.00 87.19 163 PRO A CA 1
ATOM 1183 C C . PRO A 1 163 ? 10.995 2.379 0.692 1.00 87.19 163 PRO A C 1
ATOM 1185 O O . PRO A 1 163 ? 11.306 3.535 0.963 1.00 87.19 163 PRO A O 1
ATOM 1188 N N . GLY A 1 164 ? 10.022 2.085 -0.174 1.00 84.94 164 GLY A N 1
ATOM 1189 C CA . GLY A 1 164 ? 9.215 3.119 -0.834 1.00 84.94 164 GLY A CA 1
ATOM 1190 C C . GLY A 1 164 ? 8.190 3.795 0.088 1.00 84.94 164 GLY A C 1
ATOM 1191 O O . GLY A 1 164 ? 7.700 4.873 -0.225 1.00 84.94 164 GLY A O 1
ATOM 1192 N N . ALA A 1 165 ? 7.861 3.182 1.232 1.00 88.50 165 ALA A N 1
ATOM 1193 C CA . ALA A 1 165 ? 6.932 3.741 2.211 1.00 88.50 165 ALA A CA 1
ATOM 1194 C C . ALA A 1 165 ? 7.262 3.294 3.644 1.00 88.50 165 ALA A C 1
ATOM 1196 O O . ALA A 1 165 ? 7.759 2.187 3.863 1.00 88.50 165 ALA A O 1
ATOM 1197 N N . LEU A 1 166 ? 6.937 4.141 4.627 1.00 91.44 166 LEU A N 1
ATOM 1198 C CA . LEU A 1 166 ? 7.098 3.873 6.057 1.00 91.44 166 LEU A CA 1
ATOM 1199 C C . LEU A 1 166 ? 5.778 4.130 6.788 1.00 91.44 166 LEU A C 1
ATOM 1201 O O . LEU A 1 166 ? 5.245 5.235 6.744 1.00 91.44 166 LEU A O 1
ATOM 1205 N N . VAL A 1 167 ? 5.280 3.120 7.500 1.00 91.81 167 VAL A N 1
ATOM 1206 C CA . VAL A 1 167 ? 4.075 3.232 8.332 1.00 91.81 167 VAL A CA 1
ATOM 1207 C C . VAL A 1 167 ? 4.471 3.088 9.794 1.00 91.81 167 VAL A C 1
ATOM 1209 O O . VAL A 1 167 ? 4.979 2.047 10.211 1.00 91.81 167 VAL A O 1
ATOM 1212 N N . LEU A 1 168 ? 4.237 4.134 10.584 1.00 93.69 168 LEU A N 1
ATOM 1213 C CA . LEU A 1 168 ? 4.548 4.141 12.011 1.00 93.69 168 LEU A CA 1
ATOM 1214 C C . LEU A 1 168 ? 3.332 3.699 12.821 1.00 93.69 168 LEU A C 1
ATOM 1216 O O . LEU A 1 168 ? 2.246 4.260 12.694 1.00 93.69 168 LEU A O 1
ATOM 1220 N N . CYS A 1 169 ? 3.529 2.699 13.676 1.00 93.31 169 CYS A N 1
ATOM 1221 C CA . CYS A 1 169 ? 2.492 2.167 14.553 1.00 93.31 169 CYS A CA 1
ATOM 1222 C C . CYS A 1 169 ? 2.932 2.297 16.021 1.00 93.31 169 CYS A C 1
ATOM 1224 O O . CYS A 1 169 ? 4.083 1.993 16.330 1.00 93.31 169 CYS A O 1
ATOM 1226 N N . PRO A 1 170 ? 2.037 2.706 16.940 1.00 94.38 170 PRO A N 1
ATOM 1227 C CA . PRO A 1 170 ? 2.361 2.843 18.362 1.00 94.38 170 PRO A CA 1
ATOM 1228 C C . PRO A 1 170 ? 2.589 1.504 19.076 1.00 94.38 170 PRO A C 1
ATOM 1230 O O . PRO A 1 170 ? 3.280 1.465 20.090 1.00 94.38 170 PRO A O 1
ATOM 1233 N N . THR A 1 171 ? 2.001 0.411 18.581 1.00 96.00 171 THR A N 1
ATOM 1234 C CA . THR A 1 171 ? 2.106 -0.923 19.187 1.00 96.00 171 THR A CA 1
ATOM 1235 C C . THR A 1 171 ? 2.520 -1.967 18.161 1.00 96.00 171 THR A C 1
ATOM 1237 O O . THR A 1 171 ? 2.267 -1.834 16.959 1.00 96.00 171 THR A O 1
ATOM 1240 N N . ARG A 1 172 ? 3.155 -3.036 18.649 1.00 96.12 172 ARG A N 1
ATOM 1241 C CA . ARG A 1 172 ? 3.619 -4.154 17.823 1.00 96.12 172 ARG A CA 1
ATOM 1242 C C . ARG A 1 172 ? 2.448 -4.905 17.196 1.00 96.12 172 ARG A C 1
ATOM 1244 O O . ARG A 1 172 ? 2.515 -5.272 16.030 1.00 96.12 172 ARG A O 1
ATOM 1251 N N . GLU A 1 173 ? 1.385 -5.116 17.955 1.00 94.81 173 GLU A N 1
ATOM 1252 C CA . GLU A 1 173 ? 0.187 -5.842 17.533 1.00 94.81 173 GLU A CA 1
ATOM 1253 C C . GLU A 1 173 ? -0.501 -5.100 16.384 1.00 94.81 173 GLU A C 1
ATOM 1255 O O . GLU A 1 173 ? -0.875 -5.706 15.382 1.00 94.81 173 GLU A O 1
ATOM 1260 N N . LEU A 1 174 ? -0.584 -3.767 16.480 1.00 91.19 174 LEU A N 1
ATOM 1261 C CA . LEU A 1 174 ? -1.121 -2.943 15.404 1.00 91.19 174 LEU A CA 1
ATOM 1262 C C . LEU A 1 174 ? -0.215 -2.974 14.168 1.00 91.19 174 LEU A C 1
ATOM 1264 O O . LEU A 1 174 ? -0.720 -3.102 13.058 1.00 91.19 174 LEU A O 1
ATOM 1268 N N . ALA A 1 175 ? 1.109 -2.928 14.345 1.00 93.56 175 ALA A N 1
ATOM 1269 C CA . ALA A 1 175 ? 2.045 -3.060 13.228 1.00 93.56 175 ALA A CA 1
ATOM 1270 C C . ALA A 1 175 ? 1.882 -4.402 12.497 1.00 93.56 175 ALA A C 1
ATOM 1272 O O . ALA A 1 175 ? 1.898 -4.447 11.270 1.00 93.56 175 ALA A O 1
ATOM 1273 N N . GLN A 1 176 ? 1.686 -5.494 13.242 1.00 94.12 176 GLN A N 1
ATOM 1274 C CA . GLN A 1 176 ? 1.445 -6.818 12.670 1.00 94.12 176 GLN A CA 1
ATOM 1275 C C . GLN A 1 176 ? 0.124 -6.882 11.902 1.00 94.12 176 GLN A C 1
ATOM 1277 O O . GLN A 1 176 ? 0.100 -7.447 10.811 1.00 94.12 176 GLN A O 1
ATOM 1282 N N . GLN A 1 177 ? -0.942 -6.273 12.431 1.00 91.69 177 GLN A N 1
ATOM 1283 C CA . GLN A 1 177 ? -2.225 -6.193 11.735 1.00 91.69 177 GLN A CA 1
ATOM 1284 C C . GLN A 1 177 ? -2.093 -5.419 10.420 1.00 91.69 177 GLN A C 1
ATOM 1286 O O . GLN A 1 177 ? -2.461 -5.926 9.367 1.00 91.69 177 GLN A O 1
ATOM 1291 N N . VAL A 1 178 ? -1.496 -4.225 10.467 1.00 92.50 178 VAL A N 1
ATOM 1292 C CA . VAL A 1 178 ? -1.299 -3.384 9.277 1.00 92.50 178 VAL A CA 1
ATOM 1293 C C . VAL A 1 178 ? -0.421 -4.090 8.242 1.00 92.50 178 VAL A C 1
ATOM 1295 O O . VAL A 1 178 ? -0.722 -4.042 7.054 1.00 92.50 178 VAL A O 1
ATOM 1298 N N . ALA A 1 179 ? 0.642 -4.776 8.671 1.00 91.75 179 ALA A N 1
ATOM 1299 C CA . ALA A 1 179 ? 1.502 -5.535 7.769 1.00 91.75 179 ALA A CA 1
ATOM 1300 C C . ALA A 1 179 ? 0.763 -6.712 7.118 1.00 91.75 179 ALA A C 1
ATOM 1302 O O . ALA A 1 179 ? 0.943 -6.963 5.928 1.00 91.75 179 ALA A O 1
ATOM 1303 N N . HIS A 1 180 ? -0.072 -7.427 7.875 1.00 92.50 180 HIS A N 1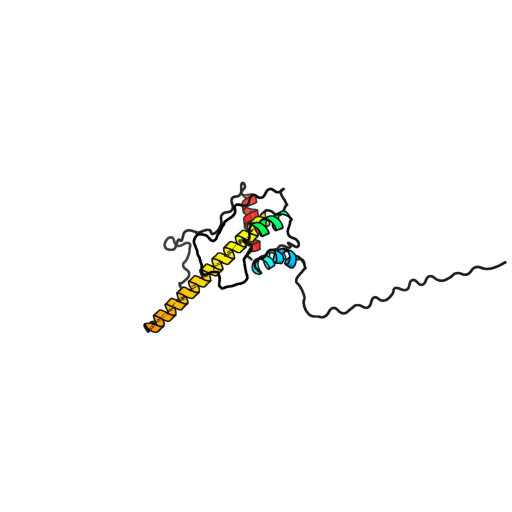
ATOM 1304 C CA . HIS A 1 180 ? -0.886 -8.510 7.333 1.00 92.50 180 HIS A CA 1
ATOM 1305 C C . HIS A 1 180 ? -1.885 -7.994 6.293 1.00 92.50 180 HIS A C 1
ATOM 1307 O O . HIS A 1 180 ? -1.943 -8.542 5.194 1.00 92.50 180 HIS A O 1
ATOM 1313 N N . ASP A 1 181 ? -2.594 -6.908 6.611 1.00 90.25 181 ASP A N 1
ATOM 1314 C CA . ASP A 1 181 ? -3.553 -6.268 5.710 1.00 90.25 181 ASP A CA 1
ATOM 1315 C C . ASP A 1 181 ? -2.857 -5.779 4.426 1.00 90.25 181 ASP A C 1
ATOM 1317 O O . ASP A 1 181 ? -3.344 -6.017 3.323 1.00 90.25 181 ASP A O 1
ATOM 1321 N N . ALA A 1 182 ? -1.675 -5.164 4.545 1.00 90.44 182 ALA A N 1
ATOM 1322 C CA . ALA A 1 182 ? -0.886 -4.720 3.395 1.00 90.44 182 ALA A CA 1
ATOM 1323 C C . ALA A 1 182 ? -0.421 -5.890 2.512 1.00 90.44 182 ALA A C 1
ATOM 1325 O O . ALA A 1 182 ? -0.471 -5.790 1.291 1.00 90.44 182 ALA A O 1
ATOM 1326 N N . ILE A 1 183 ? 0.002 -7.012 3.106 1.00 90.69 183 ILE A N 1
ATOM 1327 C CA . ILE A 1 183 ? 0.382 -8.216 2.349 1.00 90.69 183 ILE A CA 1
ATOM 1328 C C . ILE A 1 183 ? -0.835 -8.819 1.644 1.00 90.69 183 ILE A C 1
ATOM 1330 O O . ILE A 1 183 ? -0.711 -9.275 0.511 1.00 90.69 183 ILE A O 1
ATOM 1334 N N . ALA A 1 184 ? -1.996 -8.841 2.299 1.00 88.44 184 ALA A N 1
ATOM 1335 C CA . ALA A 1 184 ? -3.223 -9.357 1.704 1.00 88.44 184 ALA A CA 1
ATOM 1336 C C . ALA A 1 184 ? -3.681 -8.518 0.500 1.00 88.44 184 ALA A C 1
ATOM 1338 O O . ALA A 1 184 ? -4.198 -9.079 -0.456 1.00 88.44 184 ALA A O 1
ATOM 1339 N N . LEU A 1 185 ? -3.426 -7.206 0.518 1.00 85.31 185 LEU A N 1
ATOM 1340 C CA . LEU A 1 185 ? -3.768 -6.283 -0.569 1.00 85.31 185 LEU A CA 1
ATOM 1341 C C . LEU A 1 185 ? -2.860 -6.373 -1.812 1.00 85.31 185 LEU A C 1
ATOM 1343 O O . LEU A 1 185 ? -3.183 -5.770 -2.830 1.00 85.31 185 LEU A O 1
ATOM 1347 N N . VAL A 1 186 ? -1.727 -7.079 -1.734 1.00 81.31 186 VAL A N 1
ATOM 1348 C CA . VAL A 1 186 ? -0.721 -7.181 -2.818 1.00 81.31 186 VAL A CA 1
ATOM 1349 C C . VAL A 1 186 ? -0.585 -8.624 -3.345 1.00 81.31 186 VAL A C 1
ATOM 1351 O O . VAL A 1 186 ? 0.280 -8.914 -4.169 1.00 81.31 186 VAL A O 1
ATOM 1354 N N . ARG A 1 187 ? -1.407 -9.556 -2.854 1.00 70.44 187 ARG A N 1
ATOM 1355 C CA . ARG A 1 187 ? -1.432 -10.955 -3.313 1.00 70.44 187 ARG A CA 1
ATOM 1356 C C . ARG A 1 187 ? -2.317 -11.142 -4.534 1.00 70.44 187 ARG A C 1
ATOM 1358 O O . ARG A 1 187 ? -1.943 -12.012 -5.353 1.00 70.44 187 ARG A O 1
#

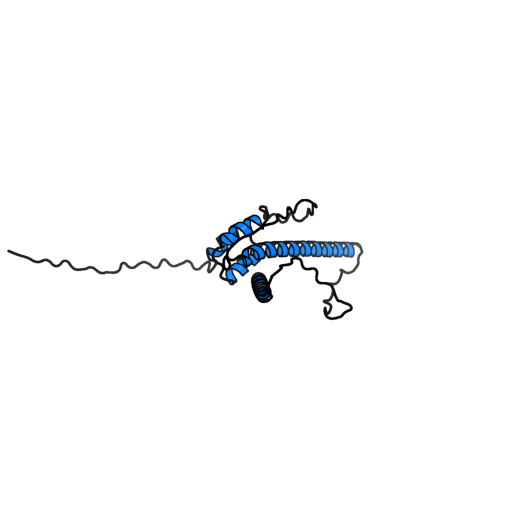Foldseek 3Di:
DDDDDDDDDPPDDDDDPPPDPDPDDDDDDCQLVQVVVLVFDPLLSVLCVVVVRRHQFPLLSVLSNVLDPPPPPPDPPPLPDPPVPPPPRDDDDGDDDPPRCVLCSPLRSLVRVVVVVVVSVVVVVVVVLVVQQVVCVVVVHDRDDDDDDDDCPPPVNPDDDDDPDDDDDPDPVVVVVSVVSNVSSND

pLDDT: mean 73.19, std 19.18, range [31.8, 96.12]